Protein AF-A0A1D6I4D6-F1 (afdb_monomer_lite)

Structure (mmCIF, N/CA/C/O backbone):
data_AF-A0A1D6I4D6-F1
#
_entry.id   AF-A0A1D6I4D6-F1
#
loop_
_atom_site.group_PDB
_atom_site.id
_atom_site.type_symbol
_atom_site.label_atom_id
_atom_site.label_alt_id
_atom_site.label_comp_id
_atom_site.label_asym_id
_atom_site.label_entity_id
_atom_site.label_seq_id
_atom_site.pdbx_PDB_ins_code
_atom_site.Cartn_x
_atom_site.Cartn_y
_atom_site.Cartn_z
_atom_site.occupancy
_atom_site.B_iso_or_equiv
_atom_site.auth_seq_id
_atom_site.auth_comp_id
_atom_site.auth_asym_id
_atom_site.auth_atom_id
_atom_site.pdbx_PDB_model_num
ATOM 1 N N . MET A 1 1 ? -5.900 13.417 -12.744 1.00 42.31 1 MET A N 1
ATOM 2 C CA . MET A 1 1 ? -4.977 12.468 -13.384 1.00 42.31 1 MET A CA 1
ATOM 3 C C . MET A 1 1 ? -5.720 11.162 -13.420 1.00 42.31 1 MET A C 1
ATOM 5 O O . MET A 1 1 ? -5.899 10.532 -12.378 1.00 42.31 1 MET A O 1
ATOM 9 N N . GLU A 1 2 ? -6.314 10.894 -14.571 1.00 48.03 2 GLU A N 1
ATOM 10 C CA . GLU A 1 2 ? -7.105 9.692 -14.796 1.00 48.03 2 GLU A CA 1
ATOM 11 C C . GLU A 1 2 ? -6.169 8.482 -14.755 1.00 48.03 2 GLU A C 1
ATOM 13 O O . GLU A 1 2 ? -4.995 8.570 -15.117 1.00 48.03 2 GLU A O 1
ATOM 18 N N . PHE A 1 3 ? -6.659 7.343 -14.266 1.00 54.75 3 PHE A N 1
ATOM 19 C CA . PHE A 1 3 ? -5.852 6.125 -14.131 1.00 54.75 3 PHE A CA 1
ATOM 20 C C . PHE A 1 3 ? -5.241 5.676 -15.476 1.00 54.75 3 PHE A C 1
ATOM 22 O O . PHE A 1 3 ? -4.193 5.033 -15.494 1.00 54.75 3 PHE A O 1
ATOM 29 N N . HIS A 1 4 ? -5.864 6.069 -16.591 1.00 51.66 4 HIS A N 1
ATOM 30 C CA . HIS A 1 4 ? -5.410 5.785 -17.948 1.00 51.66 4 HIS A CA 1
ATOM 31 C C . HIS A 1 4 ? -4.079 6.470 -18.305 1.00 51.66 4 HIS A C 1
ATOM 33 O O . HIS A 1 4 ? -3.179 5.803 -18.805 1.00 51.66 4 HIS A O 1
ATOM 39 N N . GLU A 1 5 ? -3.887 7.747 -17.960 1.00 53.75 5 GLU A N 1
ATOM 40 C CA . GLU A 1 5 ? -2.630 8.468 -18.249 1.00 53.75 5 GLU A CA 1
ATOM 41 C C . GLU A 1 5 ? -1.432 7.849 -17.500 1.00 53.75 5 GLU A C 1
ATOM 43 O O . GLU A 1 5 ? -0.288 7.848 -17.964 1.00 53.75 5 GLU A O 1
ATOM 48 N N . VAL A 1 6 ? -1.699 7.282 -16.319 1.00 59.75 6 VAL A N 1
ATOM 49 C CA . VAL A 1 6 ? -0.699 6.595 -15.491 1.00 59.75 6 VAL A CA 1
ATOM 50 C C . VAL A 1 6 ? -0.335 5.221 -16.064 1.00 59.75 6 VAL A C 1
ATOM 52 O O . VAL A 1 6 ? 0.815 4.796 -15.937 1.00 59.75 6 VAL A O 1
ATOM 55 N N . LEU A 1 7 ? -1.298 4.529 -16.680 1.00 59.19 7 LEU A N 1
ATOM 56 C CA . LEU A 1 7 ? -1.090 3.248 -17.357 1.00 59.19 7 LEU A CA 1
ATOM 57 C C . LEU A 1 7 ? -0.143 3.406 -18.546 1.00 59.19 7 LEU A C 1
ATOM 59 O O . LEU A 1 7 ? 0.848 2.682 -18.617 1.00 59.19 7 LEU A O 1
ATOM 63 N N . ASP A 1 8 ? -0.390 4.387 -19.410 1.00 60.59 8 ASP A N 1
ATOM 64 C CA . ASP A 1 8 ? 0.399 4.579 -20.634 1.00 60.59 8 ASP A CA 1
ATOM 65 C C . ASP A 1 8 ? 1.852 4.961 -20.311 1.00 60.59 8 ASP A C 1
ATOM 67 O O . ASP A 1 8 ? 2.798 4.438 -20.899 1.00 60.59 8 ASP A O 1
ATOM 71 N N . THR A 1 9 ? 2.045 5.778 -19.270 1.00 65.56 9 THR A N 1
ATOM 72 C CA . THR A 1 9 ? 3.376 6.165 -18.770 1.00 65.56 9 THR A CA 1
ATOM 73 C C . THR A 1 9 ? 4.175 4.975 -18.203 1.00 65.56 9 THR A C 1
ATOM 75 O O . THR A 1 9 ? 5.404 5.031 -18.139 1.00 65.56 9 THR A O 1
ATOM 78 N N . PHE A 1 10 ? 3.510 3.895 -17.774 1.00 70.75 10 PHE A N 1
ATOM 79 C CA . PHE A 1 10 ? 4.151 2.709 -17.191 1.00 70.75 10 PHE A CA 1
ATOM 80 C C . PHE A 1 10 ? 4.348 1.558 -18.190 1.00 70.75 10 PHE A C 1
ATOM 82 O O . PHE A 1 10 ? 5.384 0.885 -18.162 1.00 70.75 10 PHE A O 1
ATOM 89 N N . LEU A 1 11 ? 3.362 1.318 -19.057 1.00 72.94 11 LEU A N 1
ATOM 90 C CA . LEU A 1 11 ? 3.374 0.191 -19.990 1.00 72.94 11 LEU A CA 1
ATOM 91 C C . LEU A 1 11 ? 4.461 0.358 -21.054 1.00 72.94 11 LEU A C 1
ATOM 93 O O . LEU A 1 11 ? 5.216 -0.581 -21.292 1.00 72.94 11 LEU A O 1
ATOM 97 N N . VAL A 1 12 ? 4.632 1.573 -21.584 1.00 77.38 12 VAL A N 1
ATOM 98 C CA . VAL A 1 12 ? 5.606 1.848 -22.652 1.00 77.38 12 VAL A CA 1
ATOM 99 C C . VAL A 1 12 ? 7.052 1.522 -22.233 1.00 77.38 12 VAL A C 1
ATOM 101 O O . VAL A 1 12 ? 7.702 0.749 -22.936 1.00 77.38 12 VAL A O 1
ATOM 104 N N . PRO A 1 13 ? 7.582 1.996 -21.083 1.00 79.19 13 PRO A N 1
ATOM 105 C CA . PRO A 1 13 ? 8.923 1.604 -20.637 1.00 79.19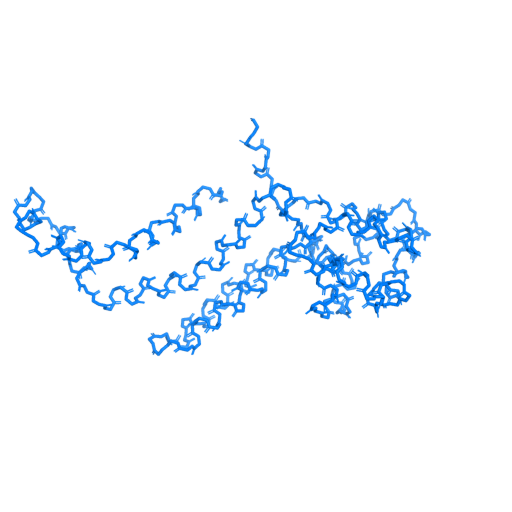 13 PRO A CA 1
ATOM 106 C C . PRO A 1 13 ? 9.085 0.103 -20.370 1.00 79.19 13 PRO A C 1
ATOM 108 O O . PRO A 1 13 ? 10.172 -0.432 -20.574 1.00 79.19 13 PRO A O 1
ATOM 111 N N . THR A 1 14 ? 8.031 -0.572 -19.895 1.00 80.19 14 THR A N 1
ATOM 112 C CA . THR A 1 14 ? 8.084 -2.013 -19.593 1.00 80.19 14 THR A CA 1
ATOM 113 C C . THR A 1 14 ? 8.192 -2.827 -20.878 1.00 80.19 14 THR A C 1
ATOM 115 O O . THR A 1 14 ? 9.086 -3.658 -21.004 1.00 80.19 14 THR A O 1
ATOM 118 N N . GLU A 1 15 ? 7.348 -2.529 -21.865 1.00 83.19 15 GLU A N 1
ATOM 119 C CA . GLU A 1 15 ? 7.387 -3.178 -23.178 1.00 83.19 15 GLU A CA 1
ATOM 120 C C . GLU A 1 15 ? 8.717 -2.930 -23.899 1.00 83.19 15 GLU A C 1
ATOM 122 O O . GLU A 1 15 ? 9.288 -3.857 -24.477 1.00 83.19 15 GLU A O 1
ATOM 127 N N . PHE A 1 16 ? 9.249 -1.704 -23.815 1.00 83.69 16 PHE A N 1
ATOM 128 C CA . PHE A 1 16 ? 10.574 -1.369 -24.348 1.00 83.69 16 PHE A CA 1
ATOM 129 C C . PHE A 1 16 ? 11.677 -2.220 -23.724 1.00 83.69 16 PHE A C 1
ATOM 131 O O . PHE A 1 16 ? 12.533 -2.738 -24.438 1.00 83.69 16 PHE A O 1
ATOM 138 N N . TRP A 1 17 ? 11.656 -2.377 -22.401 1.00 87.00 17 TRP A N 1
ATOM 139 C CA . TRP A 1 17 ? 12.640 -3.180 -21.683 1.00 87.00 17 TRP A CA 1
ATOM 140 C C . TRP A 1 17 ? 12.564 -4.662 -22.057 1.00 87.00 17 TRP A C 1
ATOM 142 O O . TRP A 1 17 ? 13.579 -5.263 -22.405 1.00 87.00 17 TRP A O 1
ATOM 152 N N . ASP A 1 18 ? 11.361 -5.237 -22.079 1.00 88.75 18 ASP A N 1
ATOM 153 C CA . ASP A 1 18 ? 11.153 -6.658 -22.391 1.00 88.75 18 ASP A CA 1
ATOM 154 C C . ASP A 1 18 ? 11.515 -7.015 -23.846 1.00 88.75 18 ASP A C 1
ATOM 156 O O . ASP A 1 18 ? 11.733 -8.182 -24.182 1.00 88.75 18 ASP A O 1
ATOM 160 N N . THR A 1 19 ? 11.591 -6.015 -24.727 1.00 88.75 19 THR A N 1
ATOM 161 C CA . THR A 1 19 ? 11.939 -6.177 -26.145 1.00 88.75 19 THR A CA 1
ATOM 162 C C . THR A 1 19 ? 13.290 -5.566 -26.523 1.00 88.75 19 THR A C 1
ATOM 164 O O . THR A 1 19 ? 13.602 -5.482 -27.714 1.00 88.75 19 THR A O 1
ATOM 167 N N . GLN A 1 20 ? 14.132 -5.223 -25.539 1.00 90.06 20 GLN A N 1
ATOM 168 C CA . GLN A 1 20 ? 15.442 -4.591 -25.734 1.00 90.06 20 GLN A CA 1
ATOM 169 C C . GLN A 1 20 ? 16.297 -5.290 -26.801 1.00 90.06 20 GLN A C 1
ATOM 171 O O . GLN A 1 20 ? 16.748 -4.641 -27.745 1.00 90.06 20 GLN A O 1
ATOM 176 N N . ASP A 1 21 ? 16.489 -6.609 -26.694 1.00 90.62 21 ASP A N 1
ATOM 177 C CA . ASP A 1 21 ? 17.337 -7.368 -27.627 1.00 90.62 21 ASP A CA 1
ATOM 178 C C . ASP A 1 21 ? 16.822 -7.280 -29.071 1.00 90.62 21 ASP A C 1
ATOM 180 O O . ASP A 1 21 ? 17.597 -7.188 -30.024 1.00 90.62 21 ASP A O 1
ATOM 184 N N . LYS A 1 22 ? 15.494 -7.267 -29.242 1.00 92.00 22 LYS A N 1
ATOM 185 C CA . LYS A 1 22 ? 14.853 -7.149 -30.557 1.00 92.00 22 LYS A CA 1
ATOM 186 C C . LYS A 1 22 ? 15.030 -5.747 -31.125 1.00 92.00 22 LYS A C 1
ATOM 188 O O . LYS A 1 22 ? 15.338 -5.621 -32.307 1.00 92.00 22 LYS A O 1
ATOM 193 N N . PHE A 1 23 ? 14.880 -4.713 -30.297 1.00 89.50 23 PHE A N 1
ATOM 194 C CA . PHE A 1 23 ? 15.144 -3.336 -30.708 1.00 89.50 23 PHE A CA 1
ATOM 195 C C . PHE A 1 23 ? 16.604 -3.149 -31.113 1.00 89.50 23 PHE A C 1
ATOM 197 O O . PHE A 1 23 ? 16.864 -2.640 -32.197 1.00 89.50 23 PHE A O 1
ATOM 204 N N . GLN A 1 24 ? 17.556 -3.629 -30.311 1.00 91.19 24 GLN A N 1
ATOM 205 C CA . GLN A 1 24 ? 18.982 -3.553 -30.636 1.00 91.19 24 GLN A CA 1
ATOM 206 C C . GLN A 1 24 ? 19.311 -4.281 -31.944 1.00 91.19 24 GLN A C 1
ATOM 208 O O . GLN A 1 24 ? 20.012 -3.735 -32.796 1.00 91.19 24 GLN A O 1
ATOM 213 N N . ALA A 1 25 ? 18.763 -5.483 -32.148 1.00 93.00 25 ALA A N 1
ATOM 214 C CA . ALA A 1 25 ? 18.927 -6.214 -33.401 1.00 93.00 25 ALA A CA 1
ATOM 215 C C . ALA A 1 25 ? 18.339 -5.447 -34.598 1.00 93.00 25 ALA A C 1
ATOM 217 O O . ALA A 1 25 ? 18.969 -5.371 -35.656 1.00 93.00 25 ALA A O 1
ATOM 218 N N . TRP A 1 26 ? 17.161 -4.842 -34.430 1.00 92.88 26 TRP A N 1
ATOM 219 C CA . TRP A 1 26 ? 16.507 -4.067 -35.481 1.00 92.88 26 TRP A CA 1
ATOM 220 C C . TRP A 1 26 ? 17.274 -2.787 -35.833 1.00 92.88 26 TRP A C 1
ATOM 222 O O . TRP A 1 26 ? 17.483 -2.529 -37.017 1.00 92.88 26 TRP A O 1
ATOM 232 N N . MET A 1 27 ? 17.790 -2.049 -34.845 1.00 93.12 27 MET A N 1
ATOM 233 C CA . MET A 1 27 ? 18.614 -0.849 -35.064 1.00 93.12 27 MET A CA 1
ATOM 234 C C . MET A 1 27 ? 19.851 -1.137 -35.931 1.00 93.12 27 MET A C 1
ATOM 236 O O . MET A 1 27 ? 20.293 -0.291 -36.706 1.00 93.12 27 MET A O 1
ATOM 240 N N . MET A 1 28 ? 20.401 -2.352 -35.849 1.00 91.00 28 MET A N 1
ATOM 241 C CA . MET A 1 28 ? 21.582 -2.764 -36.619 1.00 91.00 28 MET A CA 1
ATOM 242 C C . MET A 1 28 ? 21.260 -3.277 -38.034 1.00 91.00 28 MET A C 1
ATOM 244 O O . MET A 1 28 ? 22.183 -3.462 -38.842 1.00 91.00 28 MET A O 1
ATOM 248 N N . SER A 1 29 ? 19.979 -3.501 -38.341 1.00 94.25 29 SER A N 1
ATOM 249 C CA . SER A 1 29 ? 19.507 -4.081 -39.603 1.00 94.25 29 SER A CA 1
ATOM 250 C C . SER A 1 29 ? 19.675 -3.145 -40.807 1.00 94.25 29 SER A C 1
ATOM 252 O O . SER A 1 29 ? 19.806 -1.926 -40.676 1.00 94.25 29 SER A O 1
ATOM 254 N N . SER A 1 30 ? 19.655 -3.723 -42.011 1.00 93.81 30 SER A N 1
ATOM 255 C CA . SER A 1 30 ? 19.571 -2.959 -43.263 1.00 93.81 30 SER A CA 1
ATOM 256 C C . SER A 1 30 ? 18.278 -2.158 -43.361 1.00 93.81 30 SER A C 1
ATOM 258 O O . SER A 1 30 ? 18.289 -1.061 -43.910 1.00 93.81 30 SER A O 1
ATOM 260 N N . ASP A 1 31 ? 17.190 -2.698 -42.815 1.00 93.12 31 ASP A N 1
ATOM 261 C CA . ASP A 1 31 ? 15.855 -2.115 -42.919 1.00 93.12 31 ASP A CA 1
ATOM 262 C C . ASP A 1 31 ? 15.786 -0.794 -42.154 1.00 93.12 31 ASP A C 1
ATOM 264 O O . ASP A 1 31 ? 15.280 0.194 -42.673 1.00 93.12 31 ASP A O 1
ATOM 268 N N . TRP A 1 32 ? 16.375 -0.739 -40.954 1.00 92.94 32 TRP A N 1
ATOM 269 C CA . TRP A 1 32 ? 16.501 0.511 -40.204 1.00 92.94 32 TRP A CA 1
ATOM 270 C C . TRP A 1 32 ? 17.414 1.523 -40.910 1.00 92.94 32 TRP A C 1
ATOM 272 O O . TRP A 1 32 ? 17.082 2.703 -41.002 1.00 92.94 32 TRP A O 1
ATOM 282 N N . LYS A 1 33 ? 18.556 1.070 -41.444 1.00 92.38 33 LYS A N 1
ATOM 283 C CA . LYS A 1 33 ? 19.536 1.945 -42.116 1.00 92.38 33 LYS A CA 1
ATOM 284 C C . LYS A 1 33 ? 19.005 2.587 -43.398 1.00 92.38 33 LYS A C 1
ATOM 286 O O . LYS A 1 33 ? 19.412 3.696 -43.724 1.00 92.38 33 LYS A O 1
ATOM 291 N N . ASN A 1 34 ? 18.135 1.889 -44.123 1.00 92.75 34 ASN A N 1
ATOM 292 C CA . ASN A 1 34 ? 17.692 2.280 -45.462 1.00 92.75 34 ASN A CA 1
ATOM 293 C C . ASN A 1 34 ? 16.212 2.687 -45.522 1.00 92.75 34 ASN A C 1
ATOM 295 O O . ASN A 1 34 ? 15.632 2.681 -46.606 1.00 92.75 34 ASN A O 1
ATOM 299 N N . ASN A 1 35 ? 15.592 3.024 -44.389 1.00 92.31 35 ASN A N 1
ATOM 300 C CA . ASN A 1 35 ? 14.200 3.471 -44.370 1.00 92.31 35 ASN A CA 1
ATOM 301 C C . ASN A 1 35 ? 14.033 4.913 -44.897 1.00 92.31 35 ASN A C 1
ATOM 303 O O . ASN A 1 35 ? 15.005 5.614 -45.210 1.00 92.31 35 ASN A O 1
ATOM 307 N N . ASP A 1 36 ? 12.775 5.343 -45.004 1.00 95.44 36 ASP A N 1
ATOM 308 C CA . ASP A 1 36 ? 12.396 6.664 -45.518 1.00 95.44 36 ASP A CA 1
ATOM 309 C C . ASP A 1 36 ? 12.843 7.816 -44.604 1.00 95.44 36 ASP A C 1
ATOM 311 O O . ASP A 1 36 ? 13.058 8.927 -45.081 1.00 95.44 36 ASP A O 1
ATOM 315 N N . TRP A 1 37 ? 13.052 7.538 -43.313 1.00 92.38 37 TRP A N 1
ATOM 316 C CA . TRP A 1 37 ? 13.400 8.520 -42.279 1.00 92.38 37 TRP A CA 1
ATOM 317 C C . TRP A 1 37 ? 14.902 8.603 -41.989 1.00 92.38 37 TRP A C 1
ATOM 319 O O . TRP A 1 37 ? 15.311 9.307 -41.074 1.00 92.38 37 TRP A O 1
ATOM 329 N N . ARG A 1 38 ? 15.750 7.887 -42.738 1.00 90.81 38 ARG A N 1
ATOM 330 C CA . ARG A 1 38 ? 17.195 7.740 -42.458 1.00 90.81 38 ARG A CA 1
ATOM 331 C C . ARG A 1 38 ? 17.980 9.055 -42.348 1.00 90.81 38 ARG A C 1
ATOM 333 O O . ARG A 1 38 ? 19.055 9.072 -41.758 1.00 90.81 38 ARG A O 1
ATOM 340 N N . ASP A 1 39 ? 17.463 10.121 -42.954 1.00 94.00 39 ASP A N 1
ATOM 341 C CA . ASP A 1 39 ? 18.087 11.446 -42.992 1.00 94.00 39 ASP A CA 1
ATOM 342 C C . ASP A 1 39 ? 17.478 12.405 -41.938 1.00 94.00 39 ASP A C 1
ATOM 344 O O . ASP A 1 39 ? 17.881 13.565 -41.848 1.00 94.00 39 ASP A O 1
ATOM 348 N N . GLU A 1 40 ? 16.519 11.939 -41.129 1.00 96.06 40 GLU A N 1
ATOM 349 C CA . GLU A 1 40 ? 15.859 12.723 -40.079 1.00 96.06 40 GLU A CA 1
ATOM 350 C C . GLU A 1 40 ? 16.631 12.698 -38.750 1.00 96.06 40 GLU A C 1
ATOM 352 O O . GLU A 1 40 ? 17.270 11.711 -38.375 1.00 96.06 40 GLU A O 1
ATOM 357 N N . GLU A 1 41 ? 16.535 13.786 -37.980 1.00 94.19 41 GLU A N 1
ATOM 358 C CA . GLU A 1 41 ? 17.181 13.879 -36.664 1.00 94.19 41 GLU A CA 1
ATOM 359 C C . GLU A 1 41 ? 16.621 12.849 -35.670 1.00 94.19 41 GLU A C 1
ATOM 361 O O . GLU A 1 41 ? 17.390 12.233 -34.927 1.00 94.19 41 GLU A O 1
ATOM 366 N N . ASP A 1 42 ? 15.307 12.606 -35.700 1.00 92.75 42 ASP A N 1
ATOM 367 C CA . ASP A 1 42 ? 14.630 11.652 -34.814 1.00 92.75 42 ASP A CA 1
ATOM 368 C C . ASP A 1 42 ? 15.048 10.200 -35.087 1.00 92.75 42 ASP A C 1
ATOM 370 O O . ASP A 1 42 ? 15.136 9.392 -34.155 1.00 92.75 42 ASP A O 1
ATOM 374 N N . HIS A 1 43 ? 15.375 9.864 -36.341 1.00 93.12 43 HIS A N 1
ATOM 375 C CA . HIS A 1 43 ? 15.934 8.558 -36.703 1.00 93.12 43 HIS A CA 1
ATOM 376 C C . HIS A 1 43 ? 17.282 8.345 -36.020 1.00 93.12 43 HIS A C 1
ATOM 378 O O . HIS A 1 43 ? 17.471 7.367 -35.287 1.00 93.12 43 HIS A O 1
ATOM 384 N N . LYS A 1 44 ? 18.194 9.310 -36.171 1.00 92.88 44 LYS A N 1
ATOM 385 C CA . LYS A 1 44 ? 19.509 9.255 -35.529 1.00 92.88 44 LYS A CA 1
ATOM 386 C C . LYS A 1 44 ? 19.390 9.211 -34.007 1.00 92.88 44 LYS A C 1
ATOM 388 O O . LYS A 1 44 ? 20.029 8.378 -33.369 1.00 92.88 44 LYS A O 1
ATOM 393 N N . PHE A 1 45 ? 18.548 10.066 -33.429 1.00 93.75 45 PHE A N 1
ATOM 394 C CA . PHE A 1 45 ? 18.308 10.101 -31.989 1.00 93.75 45 PHE A CA 1
ATOM 395 C C . PHE A 1 45 ? 17.795 8.754 -31.456 1.00 93.75 45 PHE A C 1
ATOM 397 O O . PHE A 1 45 ? 18.275 8.271 -30.427 1.00 93.75 45 PHE A O 1
ATOM 404 N N . THR A 1 46 ? 16.851 8.128 -32.166 1.00 91.81 46 THR A N 1
ATOM 405 C CA . THR A 1 46 ? 16.292 6.818 -31.804 1.00 91.81 46 THR A CA 1
ATOM 406 C C . THR A 1 46 ? 17.366 5.734 -31.834 1.00 91.81 46 THR A C 1
ATOM 408 O O . THR A 1 46 ? 17.486 4.968 -30.876 1.00 91.81 46 THR A O 1
ATOM 411 N N . TYR A 1 47 ? 18.188 5.702 -32.887 1.00 93.00 47 TYR A N 1
ATOM 412 C CA . TYR A 1 47 ? 19.311 4.769 -32.991 1.00 93.00 47 TYR A CA 1
ATOM 413 C C . TYR A 1 47 ? 20.303 4.937 -31.836 1.00 93.00 47 TYR A C 1
ATOM 415 O O . TYR A 1 47 ? 20.625 3.961 -31.151 1.00 93.00 47 TYR A O 1
ATOM 423 N N . ASP A 1 48 ? 20.736 6.176 -31.589 1.00 93.75 48 ASP A N 1
ATOM 424 C CA . ASP A 1 48 ? 21.696 6.503 -30.535 1.00 93.75 48 ASP A CA 1
ATOM 425 C C . ASP A 1 48 ? 21.162 6.082 -29.156 1.00 93.75 48 ASP A C 1
ATOM 427 O O . ASP A 1 48 ? 21.905 5.521 -28.358 1.00 93.75 48 ASP A O 1
ATOM 431 N N . CYS A 1 49 ? 19.866 6.265 -28.882 1.00 92.06 49 CYS A N 1
ATOM 432 C CA . CYS A 1 49 ? 19.253 5.818 -27.629 1.00 92.06 49 CYS A CA 1
ATOM 433 C C . CYS A 1 49 ? 19.192 4.290 -27.507 1.00 92.06 49 CYS A C 1
ATOM 435 O O . CYS A 1 49 ? 19.576 3.732 -26.479 1.00 92.06 49 CYS A O 1
ATOM 437 N N . LEU A 1 50 ? 18.694 3.597 -28.534 1.00 91.50 50 LEU A N 1
ATOM 438 C CA . LEU A 1 50 ? 18.353 2.176 -28.432 1.00 91.50 50 LEU A CA 1
ATOM 439 C C . LEU A 1 50 ? 19.561 1.241 -28.511 1.00 91.50 50 LEU A C 1
ATOM 441 O O . LEU A 1 50 ? 19.461 0.096 -28.066 1.00 91.50 50 LEU A O 1
ATOM 445 N N . ILE A 1 51 ? 20.711 1.707 -28.998 1.00 91.31 51 ILE A N 1
ATOM 446 C CA . ILE A 1 51 ? 21.969 0.949 -28.933 1.00 91.31 51 ILE A CA 1
ATOM 447 C C . ILE A 1 51 ? 22.808 1.285 -27.685 1.00 91.31 51 ILE A C 1
ATOM 449 O O . ILE A 1 51 ? 23.692 0.514 -27.304 1.00 91.31 51 ILE A O 1
ATOM 453 N N . ASP A 1 52 ? 22.536 2.413 -27.019 1.00 92.62 52 ASP A N 1
ATOM 454 C CA . ASP A 1 52 ? 23.311 2.897 -25.876 1.00 92.62 52 ASP A CA 1
ATOM 455 C C . ASP A 1 52 ? 22.973 2.126 -24.587 1.00 92.62 52 ASP A C 1
ATOM 457 O O . ASP A 1 52 ? 21.864 2.153 -24.050 1.00 92.62 52 ASP A O 1
ATOM 461 N N . ARG A 1 53 ? 23.987 1.462 -24.027 1.00 90.75 53 ARG A N 1
ATOM 462 C CA . ARG A 1 53 ? 23.879 0.726 -22.762 1.00 90.75 53 ARG A CA 1
ATOM 463 C C . ARG A 1 53 ? 23.505 1.614 -21.569 1.00 90.75 53 ARG A C 1
ATOM 465 O O . ARG A 1 53 ? 22.709 1.201 -20.733 1.00 90.75 53 ARG A O 1
ATOM 472 N N . ILE A 1 54 ? 24.090 2.802 -21.456 1.00 90.81 54 ILE A N 1
ATOM 473 C CA . ILE A 1 54 ? 23.805 3.772 -20.390 1.00 90.81 54 ILE A CA 1
ATOM 474 C C . ILE A 1 54 ? 22.353 4.250 -20.492 1.00 90.81 54 ILE A C 1
ATOM 476 O O . ILE A 1 54 ? 21.715 4.495 -19.465 1.00 90.81 54 ILE A O 1
ATOM 480 N N . TRP A 1 55 ? 21.813 4.390 -21.706 1.00 90.81 55 TRP A N 1
ATOM 481 C CA . TRP A 1 55 ? 20.396 4.702 -21.899 1.00 90.81 55 TRP A CA 1
ATOM 482 C C . TRP A 1 55 ? 19.502 3.601 -21.315 1.00 90.81 55 TRP A C 1
ATOM 484 O O . TRP A 1 55 ? 18.650 3.897 -20.474 1.00 90.81 55 TRP A O 1
ATOM 494 N N . TRP A 1 56 ? 19.770 2.333 -21.634 1.00 91.06 56 TRP A N 1
ATOM 495 C CA . TRP A 1 56 ? 19.037 1.197 -21.060 1.00 91.06 56 TRP A CA 1
ATOM 496 C C . TRP A 1 56 ? 19.190 1.091 -19.537 1.00 91.06 56 TRP A C 1
ATOM 498 O O . TRP A 1 56 ? 18.201 0.887 -18.837 1.00 91.06 56 TRP A O 1
ATOM 508 N N . GLU A 1 57 ? 20.383 1.334 -18.986 1.00 89.81 57 GLU A N 1
ATOM 509 C CA . GLU A 1 57 ? 20.591 1.388 -17.528 1.00 89.81 57 GLU A CA 1
ATOM 510 C C . GLU A 1 57 ? 19.713 2.470 -16.858 1.00 89.81 57 GLU A C 1
ATOM 512 O O . GLU A 1 57 ? 19.214 2.282 -15.744 1.00 89.81 57 GLU A O 1
ATOM 517 N N . LYS A 1 58 ? 19.455 3.599 -17.538 1.00 88.75 58 LYS A N 1
ATOM 518 C CA . LYS A 1 58 ? 18.508 4.620 -17.054 1.00 88.75 58 LYS A CA 1
ATOM 519 C C . LYS A 1 58 ? 17.053 4.152 -17.149 1.00 88.75 58 LYS A C 1
ATOM 521 O O . LYS A 1 58 ? 16.295 4.435 -16.221 1.00 88.75 58 LYS A O 1
ATOM 526 N N . VAL A 1 59 ? 16.659 3.450 -18.214 1.00 89.69 59 VAL A N 1
ATOM 527 C CA . VAL A 1 59 ? 15.309 2.861 -18.345 1.00 89.69 59 VAL A CA 1
ATOM 528 C C . VAL A 1 59 ? 15.051 1.857 -17.222 1.00 89.69 59 VAL A C 1
ATOM 530 O O . VAL A 1 59 ? 14.029 1.944 -16.539 1.00 89.69 59 VAL A O 1
ATOM 533 N N . GLU A 1 60 ? 16.014 0.980 -16.939 1.00 89.69 60 GLU A N 1
ATOM 534 C CA . GLU A 1 60 ? 15.934 0.030 -15.826 1.00 89.69 60 GLU A CA 1
ATOM 535 C C . GLU A 1 60 ? 15.743 0.749 -14.481 1.00 89.69 60 GLU A C 1
ATOM 537 O O . GLU A 1 60 ? 14.908 0.363 -13.659 1.00 89.69 60 GLU A O 1
ATOM 542 N N . MET A 1 61 ? 16.489 1.835 -14.251 1.00 89.06 61 MET A N 1
ATOM 543 C CA . MET A 1 61 ? 16.368 2.651 -13.040 1.00 89.06 61 MET A CA 1
ATOM 544 C C . MET A 1 61 ? 14.971 3.281 -12.905 1.00 89.06 61 MET A C 1
ATOM 546 O O . MET A 1 61 ? 14.420 3.331 -11.795 1.00 89.06 61 MET A O 1
ATOM 550 N N . VAL A 1 62 ? 14.380 3.743 -14.013 1.00 89.25 62 VAL A N 1
ATOM 551 C CA . VAL A 1 62 ? 12.995 4.233 -14.036 1.00 89.25 62 VAL A CA 1
ATOM 552 C C . VAL A 1 62 ? 12.051 3.105 -13.633 1.00 89.25 62 VAL A C 1
ATOM 554 O O . VAL A 1 62 ? 11.312 3.277 -12.664 1.00 89.25 62 VAL A O 1
ATOM 557 N N . LEU A 1 63 ? 12.135 1.935 -14.273 1.00 90.69 63 LEU A N 1
ATOM 558 C CA . LEU A 1 63 ? 11.287 0.772 -13.979 1.00 90.69 63 LEU A CA 1
ATOM 559 C C . LEU A 1 63 ? 11.389 0.321 -12.517 1.00 90.69 63 LEU A C 1
ATOM 561 O O . LEU A 1 63 ? 10.372 0.176 -11.836 1.00 90.69 63 LEU A O 1
ATOM 565 N N . LYS A 1 64 ? 12.608 0.207 -11.973 1.00 90.69 64 LYS A N 1
ATOM 566 C CA . LYS A 1 64 ? 12.840 -0.099 -10.546 1.00 90.69 64 LYS A CA 1
ATOM 567 C C . LYS A 1 64 ? 12.099 0.861 -9.611 1.00 90.69 64 LYS A C 1
ATOM 569 O O . LYS A 1 64 ? 11.682 0.449 -8.527 1.00 90.69 64 LYS A O 1
ATOM 574 N N . THR A 1 65 ? 11.925 2.115 -10.029 1.00 90.25 65 THR A N 1
ATOM 575 C CA . THR A 1 65 ? 11.229 3.157 -9.267 1.00 90.25 65 THR A CA 1
ATOM 576 C C . THR A 1 65 ? 9.713 3.123 -9.476 1.00 90.25 65 THR A C 1
ATOM 578 O O . THR A 1 65 ? 8.962 3.236 -8.507 1.00 90.25 65 THR A O 1
ATOM 581 N N . VAL A 1 66 ? 9.240 2.976 -10.717 1.00 90.19 66 VAL A N 1
ATOM 582 C CA . VAL A 1 66 ? 7.813 3.124 -11.045 1.00 90.19 66 VAL A CA 1
ATOM 583 C C . VAL A 1 66 ? 7.004 1.840 -10.857 1.00 90.19 66 VAL A C 1
ATOM 585 O O . VAL A 1 66 ? 5.846 1.931 -10.459 1.00 90.19 66 VAL A O 1
ATOM 588 N N . THR A 1 67 ? 7.588 0.649 -11.035 1.00 91.06 67 THR A N 1
ATOM 589 C CA . THR A 1 67 ? 6.865 -0.636 -10.919 1.00 91.06 67 THR A CA 1
ATOM 590 C C . THR A 1 67 ? 6.201 -0.854 -9.554 1.00 91.06 67 THR A C 1
ATOM 592 O O . THR A 1 67 ? 5.025 -1.241 -9.516 1.00 91.06 67 THR A O 1
ATOM 595 N N . PRO A 1 68 ? 6.865 -0.574 -8.413 1.00 92.81 68 PRO A N 1
ATOM 596 C CA . PRO A 1 68 ? 6.214 -0.714 -7.110 1.00 92.81 68 PRO A CA 1
ATOM 597 C C . PRO A 1 68 ? 5.069 0.294 -6.914 1.00 92.81 68 PRO A C 1
ATOM 599 O O . PRO A 1 68 ? 4.036 -0.045 -6.333 1.00 92.81 68 PRO A O 1
ATOM 602 N N . LEU A 1 69 ? 5.211 1.521 -7.438 1.00 90.25 69 LEU A N 1
ATOM 603 C CA . LEU A 1 69 ? 4.156 2.540 -7.388 1.00 90.25 69 LEU A CA 1
ATOM 604 C C . LEU A 1 69 ? 2.961 2.142 -8.253 1.00 90.25 69 LEU A C 1
ATOM 606 O O . LEU A 1 69 ? 1.828 2.221 -7.786 1.00 90.25 69 LEU A O 1
ATOM 610 N N . TYR A 1 70 ? 3.208 1.663 -9.471 1.00 89.06 70 TYR A N 1
ATOM 611 C CA . TYR A 1 70 ? 2.171 1.167 -10.369 1.00 89.06 70 TYR A CA 1
ATOM 612 C C . TYR A 1 70 ? 1.373 0.030 -9.723 1.00 89.06 70 TYR A C 1
ATOM 614 O O . TYR A 1 70 ? 0.145 0.071 -9.697 1.00 89.06 70 TYR A O 1
ATOM 622 N N . SER A 1 71 ? 2.054 -0.934 -9.100 1.00 88.75 71 SER A N 1
ATOM 623 C CA . SER A 1 71 ? 1.404 -2.043 -8.388 1.00 88.75 71 SER A CA 1
ATOM 624 C C . SER A 1 71 ? 0.490 -1.559 -7.253 1.00 88.75 71 SER A C 1
ATOM 626 O O . SER A 1 71 ? -0.606 -2.087 -7.051 1.00 88.75 71 SER A O 1
ATOM 628 N N . MET A 1 72 ? 0.914 -0.528 -6.516 1.00 88.25 72 MET A N 1
ATOM 629 C CA . MET A 1 72 ? 0.107 0.106 -5.470 1.00 88.25 72 MET A CA 1
ATOM 630 C C . MET A 1 72 ? -1.090 0.877 -6.047 1.00 88.25 72 MET A C 1
ATOM 632 O O . MET A 1 72 ? -2.199 0.757 -5.524 1.00 88.25 72 MET A O 1
ATOM 636 N N . LEU A 1 73 ? -0.909 1.613 -7.146 1.00 85.38 73 LEU A N 1
ATOM 637 C CA . LEU A 1 73 ? -2.006 2.315 -7.819 1.00 85.38 73 LEU A CA 1
ATOM 638 C C . LEU A 1 73 ? -3.023 1.329 -8.396 1.00 85.38 73 LEU A C 1
ATOM 640 O O . LEU A 1 73 ? -4.226 1.528 -8.242 1.00 85.38 73 LEU A O 1
ATOM 644 N N . ARG A 1 74 ? -2.558 0.217 -8.975 1.00 85.25 74 ARG A N 1
ATOM 645 C CA . ARG A 1 74 ? -3.429 -0.851 -9.466 1.00 85.25 74 ARG A CA 1
ATOM 646 C C . ARG A 1 74 ? -4.242 -1.482 -8.344 1.00 85.25 74 ARG A C 1
ATOM 648 O O . ARG A 1 74 ? -5.405 -1.793 -8.561 1.00 85.25 74 ARG A O 1
ATOM 655 N N . PHE A 1 75 ? -3.669 -1.630 -7.149 1.00 84.81 75 PHE A N 1
ATOM 656 C CA . PHE A 1 75 ? -4.424 -2.028 -5.961 1.00 84.81 75 PHE A CA 1
ATOM 657 C C . PHE A 1 75 ? -5.523 -1.009 -5.619 1.00 84.81 75 PHE A C 1
ATOM 659 O O . PHE A 1 75 ? -6.658 -1.409 -5.388 1.00 84.81 75 PHE A O 1
ATOM 666 N N . ALA A 1 76 ? -5.225 0.293 -5.624 1.00 83.12 76 ALA A N 1
ATOM 667 C CA . ALA A 1 76 ? -6.204 1.341 -5.307 1.00 83.12 76 ALA A CA 1
ATOM 668 C C . ALA A 1 76 ? -7.370 1.432 -6.317 1.00 83.12 76 ALA A C 1
ATOM 670 O O . ALA A 1 76 ? -8.469 1.868 -5.973 1.00 83.12 76 ALA A O 1
ATOM 671 N N . ASP A 1 77 ? -7.131 1.007 -7.555 1.00 81.31 77 ASP A N 1
ATOM 672 C CA . ASP A 1 77 ? -8.114 0.956 -8.640 1.00 81.31 77 ASP A CA 1
ATOM 673 C C . ASP A 1 77 ? -8.991 -0.320 -8.618 1.00 81.31 77 ASP A C 1
ATOM 675 O O . ASP A 1 77 ? -9.988 -0.423 -9.333 1.00 81.31 77 ASP A O 1
ATOM 679 N N . GLN A 1 78 ? -8.667 -1.313 -7.779 1.00 76.69 78 GLN A N 1
ATOM 680 C CA . GLN A 1 78 ? -9.501 -2.509 -7.617 1.00 76.69 78 GLN A CA 1
ATOM 681 C C . GLN A 1 78 ? -10.726 -2.205 -6.746 1.00 76.69 78 GLN A C 1
ATOM 683 O O . GLN A 1 78 ? -10.591 -1.961 -5.553 1.00 76.69 78 GLN A O 1
ATOM 688 N N . GLN A 1 79 ? -11.936 -2.332 -7.296 1.00 65.50 79 GLN A N 1
ATOM 689 C CA . GLN A 1 79 ? -13.176 -2.078 -6.545 1.00 65.50 79 GLN A CA 1
ATOM 690 C C . GLN A 1 79 ? -13.359 -2.995 -5.319 1.00 65.50 79 GLN A C 1
ATOM 692 O O . GLN A 1 79 ? -13.753 -2.534 -4.255 1.00 65.50 79 GLN A O 1
ATOM 697 N N . LYS A 1 80 ? -13.086 -4.303 -5.448 1.00 64.69 80 LYS A N 1
ATOM 698 C CA . LYS A 1 80 ? -13.354 -5.279 -4.370 1.00 64.69 80 LYS A CA 1
ATOM 699 C C . LYS A 1 80 ? -12.248 -5.361 -3.315 1.00 64.69 80 LYS A C 1
ATOM 701 O O . LYS A 1 80 ? -12.535 -5.626 -2.153 1.00 64.69 80 LYS A O 1
ATOM 706 N N . ASN A 1 81 ? -10.998 -5.143 -3.723 1.00 67.62 81 ASN A N 1
ATOM 707 C CA . ASN A 1 81 ? -9.821 -5.391 -2.883 1.00 67.62 81 ASN A CA 1
ATOM 708 C C . ASN A 1 81 ? -9.068 -4.104 -2.511 1.00 67.62 81 ASN A C 1
ATOM 710 O O . ASN A 1 81 ? -8.320 -4.103 -1.535 1.00 67.62 81 ASN A O 1
ATOM 714 N N . GLY A 1 82 ? -9.268 -3.013 -3.257 1.00 70.56 82 GLY A N 1
ATOM 715 C CA . GLY A 1 82 ? -8.639 -1.709 -3.060 1.00 70.56 82 GLY A CA 1
ATOM 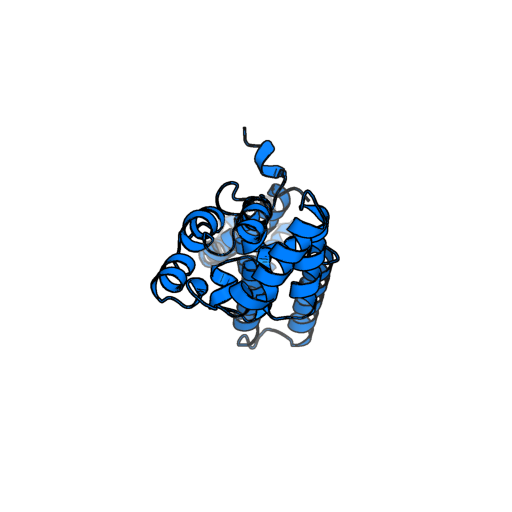716 C C . GLY A 1 82 ? -9.304 -0.903 -1.954 1.00 70.56 82 GLY A C 1
ATOM 717 O O . GLY A 1 82 ? -9.935 0.125 -2.209 1.00 70.56 82 GLY A O 1
ATOM 718 N N . THR A 1 83 ? -9.176 -1.372 -0.716 1.00 80.31 83 THR A N 1
ATOM 719 C CA . THR A 1 83 ? -9.737 -0.687 0.451 1.00 80.31 83 THR A CA 1
ATOM 720 C C . THR A 1 83 ? -8.860 0.477 0.899 1.00 80.31 83 THR A C 1
ATOM 722 O O . THR A 1 83 ? -7.624 0.413 0.847 1.00 80.31 83 THR A O 1
ATOM 725 N N . ILE A 1 84 ? -9.495 1.518 1.447 1.00 82.62 84 ILE A N 1
ATOM 726 C CA . ILE A 1 84 ? -8.795 2.641 2.096 1.00 82.62 84 ILE A CA 1
ATOM 727 C C . ILE A 1 84 ? -7.842 2.145 3.198 1.00 82.62 84 ILE A C 1
ATOM 729 O O . ILE A 1 84 ? -6.779 2.732 3.405 1.00 82.62 84 ILE A O 1
ATOM 733 N N . SER A 1 85 ? -8.186 1.045 3.879 1.00 85.38 85 SER A N 1
ATOM 734 C CA . SER A 1 85 ? -7.347 0.447 4.924 1.00 85.38 85 SER A CA 1
ATOM 735 C C . SER A 1 85 ? -6.047 -0.155 4.384 1.00 85.38 85 SER A C 1
ATOM 737 O O . SER A 1 85 ? -5.001 -0.031 5.021 1.00 85.38 85 SER A O 1
ATOM 739 N N . GLY A 1 86 ? -6.083 -0.752 3.190 1.00 86.06 86 GLY A N 1
ATOM 740 C CA . GLY A 1 86 ? -4.922 -1.389 2.573 1.00 86.06 86 GLY A CA 1
ATOM 741 C C . GLY A 1 86 ? -3.984 -0.421 1.847 1.00 86.06 86 GLY A C 1
ATOM 742 O O . GLY A 1 86 ? -2.818 -0.758 1.628 1.00 86.06 86 GLY A O 1
ATOM 743 N N . PHE A 1 87 ? -4.446 0.788 1.508 1.00 87.00 87 PHE A N 1
ATOM 744 C CA . PHE A 1 87 ? -3.675 1.750 0.712 1.00 87.00 87 PHE A CA 1
ATOM 745 C C . PHE A 1 87 ? -2.351 2.150 1.366 1.00 87.00 87 PHE A C 1
ATOM 747 O O . PHE A 1 87 ? -1.288 2.001 0.765 1.00 87.00 87 PHE A O 1
ATOM 754 N N . LEU A 1 88 ? -2.392 2.636 2.611 1.00 87.25 88 LEU A N 1
ATOM 755 C CA . LEU A 1 88 ? -1.189 3.103 3.302 1.00 87.25 88 LEU A CA 1
ATOM 756 C C . LEU A 1 88 ? -0.162 1.971 3.515 1.00 87.25 88 LEU A C 1
ATOM 758 O O . LEU A 1 88 ? 1.002 2.174 3.167 1.00 87.25 88 LEU A O 1
ATOM 762 N N . PRO A 1 89 ? -0.539 0.768 3.996 1.00 85.00 89 PRO A N 1
ATOM 763 C CA . PRO A 1 89 ? 0.377 -0.371 4.036 1.00 85.00 89 PRO A CA 1
ATOM 764 C C . PRO A 1 89 ? 1.011 -0.694 2.675 1.00 85.00 89 PRO A C 1
ATOM 766 O O . PRO A 1 89 ? 2.217 -0.938 2.603 1.00 85.00 89 PRO A O 1
ATOM 769 N N . LYS A 1 90 ? 0.232 -0.655 1.585 1.00 87.69 90 LYS A N 1
ATOM 770 C CA . LYS A 1 90 ? 0.735 -0.894 0.223 1.00 87.69 90 LYS A CA 1
ATOM 771 C C . LYS A 1 90 ? 1.695 0.197 -0.244 1.00 87.69 90 LYS A C 1
ATOM 773 O O . LYS A 1 90 ? 2.731 -0.135 -0.809 1.00 87.69 90 LYS A O 1
ATOM 778 N N . MET A 1 91 ? 1.407 1.466 0.042 1.00 89.31 91 MET A N 1
ATOM 779 C CA . MET A 1 91 ? 2.300 2.592 -0.251 1.00 89.31 91 MET A CA 1
ATOM 780 C C . MET A 1 91 ? 3.634 2.464 0.492 1.00 89.31 91 MET A C 1
ATOM 782 O O . MET A 1 91 ? 4.692 2.616 -0.114 1.00 89.31 91 MET A O 1
ATOM 786 N N . LEU A 1 92 ? 3.604 2.132 1.787 1.00 87.44 92 LEU A N 1
ATOM 787 C CA . LEU A 1 92 ? 4.821 1.919 2.578 1.00 87.44 92 LEU A CA 1
ATOM 788 C C . LEU A 1 92 ? 5.637 0.730 2.053 1.00 87.44 92 LEU A C 1
ATOM 790 O O . LEU A 1 92 ? 6.861 0.816 1.974 1.00 87.44 92 LEU A O 1
ATOM 794 N N . SER A 1 93 ? 4.968 -0.354 1.651 1.00 89.19 93 SER A N 1
ATOM 795 C CA . SER A 1 93 ? 5.617 -1.511 1.025 1.00 89.19 93 SER A CA 1
ATOM 796 C C . SER A 1 93 ? 6.266 -1.147 -0.310 1.00 89.19 93 SER A C 1
ATOM 798 O O . SER A 1 93 ? 7.419 -1.503 -0.532 1.00 89.19 93 SER A O 1
ATOM 800 N N . ALA A 1 94 ? 5.561 -0.413 -1.174 1.00 92.31 94 ALA A N 1
ATOM 801 C CA . ALA A 1 94 ? 6.088 0.043 -2.457 1.00 92.31 94 ALA A CA 1
ATOM 802 C C . ALA A 1 94 ? 7.309 0.951 -2.262 1.00 92.31 94 ALA A C 1
ATOM 804 O O . ALA A 1 94 ? 8.336 0.764 -2.907 1.00 92.31 94 ALA A O 1
ATOM 805 N N . GLN A 1 95 ? 7.236 1.888 -1.314 1.00 91.12 95 GLN A N 1
ATOM 806 C CA . GLN A 1 95 ? 8.358 2.755 -0.969 1.00 91.12 95 GLN A CA 1
ATOM 807 C C . GLN A 1 95 ? 9.571 1.948 -0.475 1.00 91.12 95 GLN A C 1
ATOM 809 O O . GLN A 1 95 ? 10.693 2.199 -0.914 1.00 91.12 95 GLN A O 1
ATOM 814 N N . ALA A 1 96 ? 9.363 0.963 0.404 1.00 90.69 96 ALA A N 1
ATOM 815 C CA . ALA A 1 96 ? 10.434 0.091 0.884 1.00 90.69 96 ALA A CA 1
ATOM 816 C C . ALA A 1 96 ? 11.065 -0.734 -0.252 1.00 90.69 96 ALA A C 1
ATOM 818 O O . ALA A 1 96 ? 12.288 -0.861 -0.307 1.00 90.69 96 ALA A O 1
ATOM 819 N N . GLU A 1 97 ? 10.249 -1.244 -1.176 1.00 93.44 97 GLU A N 1
ATOM 820 C CA . GLU A 1 97 ? 10.704 -1.999 -2.344 1.00 93.44 97 GLU A CA 1
ATOM 821 C C . GLU A 1 97 ? 11.560 -1.142 -3.286 1.00 93.44 97 GLU A C 1
ATOM 823 O O . GLU A 1 97 ? 12.630 -1.582 -3.703 1.00 93.44 97 GLU A O 1
ATOM 828 N N . ILE A 1 98 ? 11.147 0.101 -3.562 1.00 92.81 98 ILE A N 1
ATOM 829 C CA . ILE A 1 98 ? 11.931 1.058 -4.361 1.00 92.81 98 ILE A CA 1
ATOM 830 C C . ILE A 1 98 ? 13.304 1.268 -3.725 1.00 92.81 98 ILE A C 1
ATOM 832 O O . ILE A 1 98 ? 14.326 1.161 -4.400 1.00 92.81 98 ILE A O 1
ATOM 836 N N . PHE A 1 99 ? 13.359 1.517 -2.413 1.00 90.50 99 PHE A N 1
ATOM 837 C CA . PHE A 1 99 ? 14.643 1.700 -1.736 1.00 90.50 99 PHE A CA 1
ATOM 838 C C . PHE A 1 99 ? 15.506 0.449 -1.759 1.00 90.50 99 PHE A C 1
ATOM 840 O O . PHE A 1 99 ? 16.712 0.567 -1.957 1.00 90.50 99 PHE A O 1
ATOM 847 N N . ALA A 1 100 ? 14.921 -0.734 -1.582 1.00 91.44 100 ALA A N 1
ATOM 848 C CA . ALA A 1 100 ? 15.662 -1.984 -1.678 1.00 91.44 100 ALA A CA 1
ATOM 849 C C . ALA A 1 100 ? 16.264 -2.168 -3.082 1.00 91.44 100 ALA A C 1
ATOM 851 O O . ALA A 1 100 ? 17.453 -2.464 -3.198 1.00 91.44 100 ALA A O 1
ATOM 852 N N . LYS A 1 101 ? 15.480 -1.913 -4.138 1.00 90.44 101 LYS A N 1
ATOM 853 C CA . LYS A 1 101 ? 15.919 -2.017 -5.538 1.00 90.44 101 LYS A CA 1
ATOM 854 C C . LYS A 1 101 ? 17.009 -1.004 -5.896 1.00 90.44 101 LYS A C 1
ATOM 856 O O . LYS A 1 101 ? 17.962 -1.363 -6.578 1.00 90.44 101 LYS A O 1
ATOM 861 N N . LEU A 1 102 ? 16.894 0.240 -5.428 1.00 89.06 102 LEU A N 1
ATOM 862 C CA . LEU A 1 102 ? 17.834 1.315 -5.769 1.00 89.06 102 LEU A CA 1
ATOM 863 C C . LEU A 1 102 ? 19.110 1.312 -4.914 1.00 89.06 102 LEU A C 1
ATOM 865 O O . LEU A 1 102 ? 20.168 1.698 -5.398 1.00 89.06 102 LEU A O 1
ATOM 869 N N . LYS A 1 103 ? 19.046 0.883 -3.646 1.00 83.88 103 LYS A N 1
ATOM 870 C CA . LYS A 1 103 ? 20.186 0.959 -2.710 1.00 83.88 103 LYS A CA 1
ATOM 871 C C . LYS A 1 103 ? 21.381 0.104 -3.138 1.00 83.88 103 LYS A C 1
ATOM 873 O O . LYS A 1 103 ? 22.515 0.458 -2.827 1.00 83.88 103 LYS A O 1
ATOM 878 N N . HIS A 1 104 ? 21.127 -1.026 -3.790 1.00 78.06 104 HIS A N 1
ATOM 879 C CA . HIS A 1 104 ? 22.166 -1.961 -4.229 1.00 78.06 104 HIS A CA 1
ATOM 880 C C . HIS A 1 104 ? 22.677 -1.678 -5.646 1.00 78.06 104 HIS A C 1
ATOM 882 O O . HIS A 1 104 ? 23.596 -2.348 -6.112 1.00 78.06 104 HIS A O 1
ATOM 888 N N . ASP A 1 105 ? 22.108 -0.680 -6.318 1.00 82.31 105 ASP A N 1
ATOM 889 C CA . ASP A 1 105 ? 22.463 -0.338 -7.682 1.0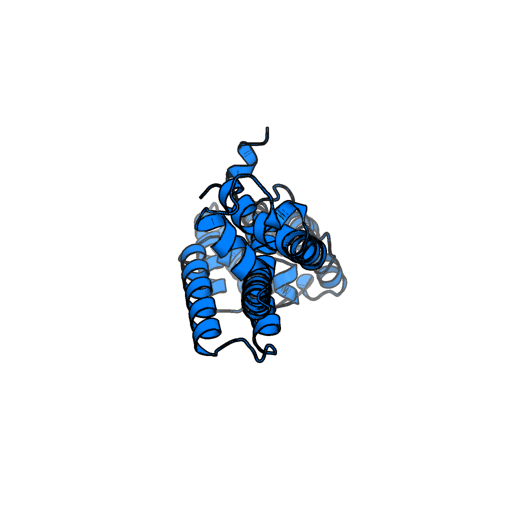0 82.31 105 ASP A CA 1
ATOM 890 C C . ASP A 1 105 ? 23.591 0.704 -7.699 1.00 82.31 105 ASP A C 1
ATOM 892 O O . ASP A 1 105 ? 23.415 1.869 -7.338 1.00 82.31 105 ASP A O 1
ATOM 896 N N . LYS A 1 106 ? 24.779 0.267 -8.125 1.00 82.25 106 LYS A N 1
ATOM 897 C CA . LYS A 1 106 ? 25.988 1.099 -8.225 1.00 82.25 106 LYS A CA 1
ATOM 898 C C . LYS A 1 106 ? 25.845 2.272 -9.202 1.00 82.25 106 LYS A C 1
ATOM 900 O O . LYS A 1 106 ? 26.588 3.244 -9.079 1.00 82.25 106 LYS A O 1
ATOM 905 N N . ASN A 1 107 ? 24.897 2.200 -10.137 1.00 81.56 107 ASN A N 1
ATOM 906 C CA . ASN A 1 107 ? 24.637 3.254 -11.115 1.00 81.56 107 ASN A CA 1
ATOM 907 C C . ASN A 1 107 ? 23.727 4.355 -10.545 1.00 81.56 107 ASN A C 1
ATOM 909 O O . ASN A 1 107 ? 23.622 5.447 -11.112 1.00 81.56 107 ASN A O 1
ATOM 913 N N . VAL A 1 108 ? 23.096 4.113 -9.391 1.00 84.44 108 VAL A N 1
ATOM 914 C CA . VAL A 1 108 ? 22.165 5.054 -8.773 1.00 84.44 108 VAL A CA 1
ATOM 915 C C . VAL A 1 108 ? 22.901 6.035 -7.862 1.00 84.44 108 VAL A C 1
ATOM 917 O O . VAL A 1 108 ? 23.413 5.704 -6.791 1.00 84.44 108 VAL A O 1
ATOM 920 N N . LYS A 1 109 ? 22.890 7.313 -8.253 1.00 86.38 109 LYS A N 1
ATOM 921 C CA . LYS A 1 109 ? 23.445 8.397 -7.432 1.00 86.38 109 LYS A CA 1
ATOM 922 C C . LYS A 1 109 ? 22.593 8.635 -6.183 1.00 86.38 109 LYS A C 1
ATOM 924 O O . LYS A 1 109 ? 21.362 8.637 -6.232 1.00 86.38 109 LYS A O 1
ATOM 929 N N . ARG A 1 110 ? 23.252 8.962 -5.065 1.00 85.81 110 ARG A N 1
ATOM 930 C CA . ARG A 1 110 ? 22.588 9.293 -3.789 1.00 85.81 110 ARG A CA 1
ATOM 931 C C . ARG A 1 110 ? 21.546 10.410 -3.935 1.00 85.81 110 ARG A C 1
ATOM 933 O O . ARG A 1 110 ? 20.469 10.314 -3.351 1.00 85.81 110 ARG A O 1
ATOM 940 N N . ASP A 1 111 ? 21.836 11.424 -4.746 1.00 88.88 111 ASP A N 1
ATOM 941 C CA . ASP A 1 111 ? 20.924 12.550 -4.977 1.00 88.88 111 ASP A CA 1
ATOM 942 C C . AS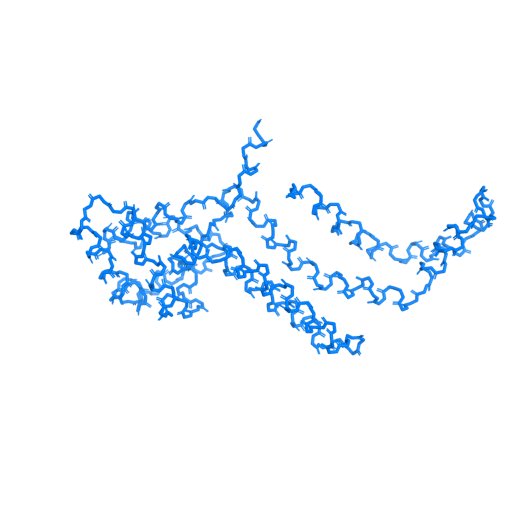P A 1 111 ? 19.642 12.136 -5.703 1.00 88.88 111 ASP A C 1
ATOM 944 O O . ASP A 1 111 ? 18.575 12.675 -5.413 1.00 88.88 111 ASP A O 1
ATOM 948 N N . PHE A 1 112 ? 19.717 11.152 -6.605 1.00 88.12 112 PHE A N 1
ATOM 949 C CA . PHE A 1 112 ? 18.532 10.599 -7.258 1.00 88.12 112 PHE A CA 1
ATOM 950 C C . PHE A 1 112 ? 17.633 9.900 -6.235 1.00 88.12 112 PHE A C 1
ATOM 952 O O . PHE A 1 112 ? 16.453 10.232 -6.137 1.00 88.12 112 PHE A O 1
ATOM 959 N N . MET A 1 113 ? 18.197 9.024 -5.392 1.00 87.62 113 MET A N 1
ATOM 960 C CA . MET A 1 113 ? 17.435 8.373 -4.314 1.00 87.62 113 MET A CA 1
ATOM 961 C C . MET A 1 113 ? 16.789 9.387 -3.368 1.00 87.62 113 MET A C 1
ATOM 963 O O . MET A 1 113 ? 15.642 9.208 -2.957 1.00 87.62 113 MET A O 1
ATOM 967 N N . LYS A 1 114 ? 17.507 10.466 -3.034 1.00 89.50 114 LYS A N 1
ATOM 968 C CA . LYS A 1 114 ? 16.978 11.541 -2.191 1.00 89.50 114 LYS A CA 1
ATOM 969 C C . LYS A 1 114 ? 15.777 12.223 -2.850 1.00 89.50 114 LYS A C 1
ATOM 971 O O . LYS A 1 114 ? 14.736 12.336 -2.208 1.00 89.50 114 LYS A O 1
ATOM 976 N N . LYS A 1 115 ? 15.885 12.594 -4.131 1.00 91.44 115 LYS A N 1
ATOM 977 C CA . LYS A 1 115 ? 14.783 13.197 -4.901 1.00 91.44 115 LYS A CA 1
ATOM 978 C C . LYS A 1 115 ? 13.568 12.272 -4.992 1.00 91.44 115 LYS A C 1
ATOM 980 O O . LYS A 1 115 ? 12.453 12.713 -4.732 1.00 91.44 115 LYS A O 1
ATOM 985 N N . VAL A 1 116 ? 13.774 10.988 -5.298 1.00 89.56 116 VAL A N 1
ATOM 986 C CA . VAL A 1 116 ? 12.695 9.983 -5.332 1.00 89.56 116 VAL A CA 1
ATOM 987 C C . VAL A 1 116 ? 11.997 9.898 -3.973 1.00 89.56 116 VAL A C 1
ATOM 989 O O . VAL A 1 116 ? 10.770 9.970 -3.903 1.00 89.56 116 VAL A O 1
ATOM 992 N N . ASN A 1 117 ? 12.763 9.829 -2.879 1.00 88.50 117 ASN A N 1
ATOM 993 C CA . ASN A 1 117 ? 12.200 9.809 -1.529 1.00 88.50 117 ASN A CA 1
ATOM 994 C C . ASN A 1 117 ? 11.382 11.065 -1.214 1.00 88.50 117 ASN A C 1
ATOM 996 O O . ASN A 1 117 ? 10.299 10.968 -0.644 1.00 88.50 117 ASN A O 1
ATOM 1000 N N . GLU A 1 118 ? 11.892 12.243 -1.569 1.00 91.88 118 GLU A N 1
ATOM 1001 C CA . GLU A 1 118 ? 11.213 13.519 -1.337 1.00 91.88 118 GLU A CA 1
ATOM 1002 C C . GLU A 1 118 ? 9.883 13.596 -2.092 1.00 91.88 118 GLU A C 1
ATOM 1004 O O . GLU A 1 118 ? 8.872 13.987 -1.504 1.00 91.88 118 GLU A O 1
ATOM 1009 N N . ILE A 1 119 ? 9.854 13.162 -3.356 1.00 90.12 119 ILE A N 1
ATOM 1010 C CA . ILE A 1 119 ? 8.636 13.127 -4.177 1.00 90.12 119 ILE A CA 1
ATOM 1011 C C . ILE A 1 119 ? 7.603 12.175 -3.568 1.00 90.12 119 ILE A C 1
ATOM 1013 O O . ILE A 1 119 ? 6.459 12.582 -3.345 1.00 90.12 119 ILE A O 1
ATOM 1017 N N . ILE A 1 120 ? 8.005 10.937 -3.252 1.00 87.94 120 ILE A N 1
ATOM 1018 C CA . ILE A 1 120 ? 7.113 9.934 -2.650 1.00 87.94 120 ILE A CA 1
ATOM 1019 C C . ILE A 1 120 ? 6.603 10.441 -1.304 1.00 87.94 120 ILE A C 1
ATOM 1021 O O . ILE A 1 120 ? 5.398 10.464 -1.080 1.00 87.94 120 ILE A O 1
ATOM 1025 N N . LYS A 1 121 ? 7.486 10.922 -0.423 1.00 87.31 121 LYS A N 1
ATOM 1026 C CA . LYS A 1 121 ? 7.103 11.440 0.894 1.00 87.31 121 LYS A CA 1
ATOM 1027 C C . LYS A 1 121 ? 6.113 12.595 0.775 1.00 87.31 121 LYS A C 1
ATOM 1029 O O . LYS A 1 121 ? 5.107 12.586 1.477 1.00 87.31 121 LYS A O 1
ATOM 1034 N N . LYS A 1 122 ? 6.365 13.561 -0.114 1.00 88.81 122 LYS A N 1
ATOM 1035 C CA . LYS A 1 122 ? 5.477 14.713 -0.328 1.00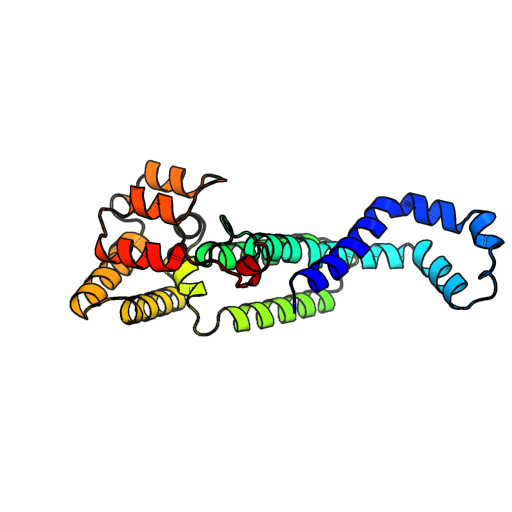 88.81 122 LYS A CA 1
ATOM 1036 C C . LYS A 1 122 ? 4.099 14.271 -0.823 1.00 88.81 122 LYS A C 1
ATOM 1038 O O . LYS A 1 122 ? 3.091 14.744 -0.305 1.00 88.81 122 LYS A O 1
ATOM 1043 N N . ARG A 1 123 ? 4.043 13.349 -1.792 1.00 84.00 123 ARG A N 1
ATOM 1044 C CA . ARG A 1 123 ? 2.775 12.812 -2.315 1.00 84.00 123 ARG A CA 1
ATOM 1045 C C . ARG A 1 123 ? 2.029 11.979 -1.280 1.00 84.00 123 ARG A C 1
ATOM 1047 O O . ARG A 1 123 ? 0.843 12.205 -1.077 1.00 84.00 123 ARG A O 1
ATOM 1054 N N . THR A 1 124 ? 2.719 11.092 -0.575 1.00 82.44 124 THR A N 1
ATOM 1055 C CA . THR A 1 124 ? 2.145 10.300 0.515 1.00 82.44 124 THR A CA 1
ATOM 1056 C C . THR A 1 124 ? 1.614 11.203 1.624 1.00 82.44 124 THR A C 1
ATOM 1058 O O . THR A 1 124 ? 0.487 11.025 2.062 1.00 82.44 124 THR A O 1
ATOM 1061 N N . GLN A 1 125 ? 2.358 12.228 2.044 1.00 82.12 125 GLN A N 1
ATOM 1062 C CA . GLN A 1 125 ? 1.899 13.161 3.074 1.00 82.12 125 GLN A CA 1
ATOM 1063 C C . GLN A 1 125 ? 0.649 13.935 2.642 1.00 82.12 125 GLN A C 1
ATOM 1065 O O . GLN A 1 125 ? -0.263 14.083 3.447 1.00 82.12 125 GLN A O 1
ATOM 1070 N N . TYR A 1 126 ? 0.582 14.373 1.382 1.00 79.94 126 TYR A N 1
ATOM 1071 C CA . TYR A 1 126 ? -0.609 15.017 0.823 1.00 79.94 126 TYR A CA 1
ATOM 1072 C C . TYR A 1 126 ? -1.836 14.091 0.822 1.00 79.94 126 TYR A C 1
ATOM 1074 O O . TYR A 1 126 ? -2.936 14.525 1.139 1.00 79.94 126 TYR A O 1
ATOM 1082 N N . LEU A 1 127 ? -1.652 12.805 0.504 1.00 73.25 127 LEU A N 1
ATOM 1083 C CA . LEU A 1 127 ? -2.737 11.819 0.545 1.00 73.25 127 LEU A CA 1
ATOM 1084 C C . LEU A 1 127 ? -3.179 11.478 1.976 1.00 73.25 127 LEU A C 1
ATOM 1086 O O . LEU A 1 127 ? -4.316 11.067 2.182 1.00 73.25 127 LEU A O 1
ATOM 1090 N N . LEU A 1 128 ? -2.287 11.627 2.960 1.00 75.31 128 LEU A N 1
ATOM 1091 C CA . LEU A 1 128 ? -2.531 11.221 4.344 1.00 75.31 128 LEU A CA 1
ATOM 1092 C C . LEU A 1 128 ? -2.950 12.363 5.278 1.00 75.31 128 LEU A C 1
ATOM 1094 O O . LEU A 1 128 ? -3.525 12.070 6.328 1.00 75.31 128 LEU A O 1
ATOM 1098 N N . SER A 1 129 ? -2.691 13.628 4.937 1.00 66.56 129 SER A N 1
ATOM 1099 C CA . SER A 1 129 ? -3.021 14.778 5.788 1.00 66.56 129 SER A CA 1
ATOM 1100 C C . SER A 1 129 ? -4.518 14.832 6.102 1.00 66.56 129 SER A C 1
ATOM 1102 O O . SER A 1 129 ? -5.333 14.924 5.189 1.00 66.56 129 SER A O 1
ATOM 1104 N N . ASP A 1 130 ? -4.864 14.760 7.390 1.00 60.19 130 ASP A N 1
ATOM 1105 C CA . ASP A 1 130 ? -6.235 14.878 7.914 1.00 60.19 130 ASP A CA 1
ATOM 1106 C C . ASP A 1 130 ? -7.247 13.865 7.349 1.00 60.19 130 ASP A C 1
ATOM 1108 O O . ASP A 1 130 ? -8.450 14.125 7.272 1.00 60.19 130 ASP A O 1
ATOM 1112 N N . THR A 1 131 ? -6.775 12.674 6.965 1.00 67.19 131 THR A N 1
ATOM 1113 C CA . THR A 1 131 ? -7.604 11.717 6.225 1.00 67.19 131 THR A CA 1
ATOM 1114 C C . THR A 1 131 ? -8.062 10.497 7.019 1.00 67.19 131 THR A C 1
ATOM 1116 O O . THR A 1 131 ? -7.370 9.912 7.855 1.00 67.19 131 THR A O 1
ATOM 1119 N N . LEU A 1 132 ? -9.237 10.024 6.606 1.00 84.62 132 LEU A N 1
ATOM 1120 C CA . LEU A 1 132 ? -9.791 8.705 6.892 1.00 84.62 132 LEU A CA 1
ATOM 1121 C C . LEU A 1 132 ? -8.830 7.552 6.531 1.00 84.62 132 LEU A C 1
ATOM 1123 O O . LEU A 1 132 ? -8.997 6.454 7.053 1.00 84.62 132 LEU A O 1
ATOM 1127 N N . MET A 1 133 ? -7.821 7.787 5.679 1.00 87.38 133 MET A N 1
ATOM 1128 C CA . MET A 1 133 ? -6.843 6.773 5.269 1.00 87.38 133 MET A CA 1
ATOM 1129 C C . MET A 1 133 ? -5.969 6.300 6.427 1.00 87.38 133 MET A C 1
ATOM 1131 O O . MET A 1 133 ? -5.770 5.099 6.587 1.00 87.38 133 MET A O 1
ATOM 1135 N N . VAL A 1 134 ? -5.492 7.217 7.276 1.00 90.19 134 VAL A N 1
ATOM 1136 C CA . VAL A 1 134 ? -4.688 6.842 8.451 1.00 90.19 134 VAL A CA 1
ATOM 1137 C C . VAL A 1 134 ? -5.536 6.036 9.435 1.00 90.19 134 VAL A C 1
ATOM 1139 O O . VAL A 1 134 ? -5.077 5.019 9.951 1.00 90.19 134 VAL A O 1
ATOM 1142 N N . ALA A 1 135 ? -6.789 6.448 9.652 1.00 92.88 135 ALA A N 1
ATOM 1143 C CA . ALA A 1 135 ? -7.724 5.714 10.500 1.00 92.88 135 ALA A CA 1
ATOM 1144 C C . ALA A 1 135 ? -8.034 4.319 9.936 1.00 92.88 135 ALA A C 1
ATOM 1146 O O . ALA A 1 135 ? -7.983 3.334 10.667 1.00 92.88 135 ALA A O 1
ATOM 1147 N N . GLY A 1 136 ? -8.300 4.223 8.631 1.00 93.25 136 GLY A N 1
ATOM 1148 C CA . GLY A 1 136 ? -8.535 2.955 7.947 1.00 93.25 136 GLY A CA 1
ATOM 1149 C C . GLY A 1 136 ? -7.342 2.017 8.062 1.00 93.25 136 GLY A C 1
ATOM 1150 O O . GLY A 1 136 ? -7.514 0.866 8.442 1.00 93.25 136 GLY A O 1
ATOM 1151 N N . ALA A 1 137 ? -6.131 2.510 7.810 1.00 92.12 137 ALA A N 1
ATOM 1152 C CA . ALA A 1 137 ? -4.911 1.718 7.920 1.00 92.12 137 ALA A CA 1
ATOM 1153 C C . ALA A 1 137 ? -4.619 1.268 9.356 1.00 92.12 137 ALA A C 1
ATOM 1155 O O . ALA A 1 137 ? -4.139 0.161 9.579 1.00 92.12 137 ALA A O 1
ATOM 1156 N N . ALA A 1 138 ? -4.933 2.103 10.347 1.00 94.31 138 ALA A N 1
ATOM 1157 C CA . ALA A 1 138 ? -4.821 1.732 11.752 1.00 94.31 138 ALA A CA 1
ATOM 1158 C C . ALA A 1 138 ? -5.841 0.662 12.167 1.00 94.31 138 ALA A C 1
ATOM 1160 O O . ALA A 1 138 ? -5.568 -0.067 13.113 1.00 94.31 138 ALA A O 1
ATOM 1161 N N . LEU A 1 139 ? -6.981 0.566 11.474 1.00 95.38 139 LEU A N 1
ATOM 1162 C CA . LEU A 1 139 ? -8.026 -0.450 11.660 1.00 95.38 139 LEU A CA 1
ATOM 1163 C C . LEU A 1 139 ? -7.847 -1.674 10.747 1.00 95.38 139 LEU A C 1
ATOM 1165 O O . LEU A 1 139 ? -8.670 -2.590 10.786 1.00 95.38 139 LEU A O 1
ATOM 1169 N N . ASP A 1 140 ? -6.799 -1.697 9.922 1.00 94.06 140 ASP A N 1
ATOM 1170 C CA . ASP A 1 140 ? -6.522 -2.798 9.010 1.00 94.06 140 ASP A CA 1
ATOM 1171 C C . ASP A 1 140 ? -6.038 -4.038 9.788 1.00 94.06 140 ASP A C 1
ATOM 1173 O O . ASP A 1 140 ? -5.042 -3.954 10.518 1.00 94.06 140 ASP A O 1
ATOM 1177 N N . PRO A 1 141 ? -6.696 -5.204 9.643 1.00 93.88 141 PRO A N 1
ATOM 1178 C CA . PRO A 1 141 ? -6.315 -6.404 10.382 1.00 93.88 141 PRO A CA 1
ATOM 1179 C C . PRO A 1 141 ? -4.898 -6.876 10.066 1.00 93.88 141 PRO A C 1
ATOM 1181 O O . PRO A 1 141 ? -4.168 -7.293 10.962 1.00 93.88 141 PRO A O 1
ATOM 1184 N N . LYS A 1 142 ? -4.459 -6.787 8.807 1.00 92.81 142 LYS A N 1
ATOM 1185 C CA . LYS A 1 142 ? -3.100 -7.188 8.438 1.00 92.81 142 LYS A CA 1
ATOM 1186 C C . LYS A 1 142 ? -2.087 -6.238 9.066 1.00 92.81 142 LYS A C 1
ATOM 1188 O O . LYS A 1 142 ? -1.147 -6.701 9.716 1.00 92.81 142 LYS A O 1
ATOM 1193 N N . ALA A 1 143 ? -2.315 -4.927 8.959 1.00 91.75 143 ALA A N 1
ATOM 1194 C CA . ALA A 1 143 ? -1.452 -3.914 9.564 1.00 91.75 143 ALA A CA 1
ATOM 1195 C C . ALA A 1 143 ? -1.381 -4.030 11.092 1.00 91.75 143 ALA A C 1
ATOM 1197 O O . ALA A 1 143 ? -0.313 -3.765 11.655 1.00 91.75 143 ALA A O 1
ATOM 1198 N N . LEU A 1 144 ? -2.463 -4.464 11.755 1.00 94.81 144 LEU A N 1
ATOM 1199 C CA . LEU A 1 144 ? -2.460 -4.767 13.186 1.00 94.81 144 LEU A CA 1
ATOM 1200 C C . LEU A 1 144 ? -1.351 -5.774 13.521 1.00 94.81 144 LEU A C 1
ATOM 1202 O O . LEU A 1 144 ? -0.598 -5.563 14.471 1.00 94.81 144 LEU A O 1
ATOM 1206 N N . TYR A 1 145 ? -1.197 -6.849 12.744 1.00 95.31 145 TYR A N 1
ATOM 1207 C CA . TYR A 1 145 ? -0.222 -7.907 13.038 1.00 95.31 145 TYR A CA 1
ATOM 1208 C C . TYR A 1 145 ? 1.164 -7.695 12.425 1.00 95.31 145 TYR A C 1
ATOM 1210 O O . TYR A 1 145 ? 2.130 -8.221 12.978 1.00 95.31 145 TYR A O 1
ATOM 1218 N N . THR A 1 146 ? 1.293 -6.931 11.339 1.00 92.81 146 THR A N 1
ATOM 1219 C CA . THR A 1 146 ? 2.579 -6.721 10.646 1.00 92.81 146 THR A CA 1
ATOM 1220 C C . THR A 1 146 ? 3.270 -5.405 10.993 1.00 92.81 146 THR A C 1
ATOM 1222 O O . THR A 1 146 ? 4.419 -5.201 10.610 1.00 92.81 146 THR A O 1
ATOM 1225 N N . SER A 1 147 ? 2.598 -4.494 11.699 1.00 90.50 147 SER A N 1
ATOM 1226 C CA . SER A 1 147 ? 3.138 -3.175 12.028 1.00 90.50 147 SER A CA 1
ATOM 1227 C C . SER A 1 147 ? 2.767 -2.738 13.446 1.00 90.50 147 SER A C 1
ATOM 1229 O O . SER A 1 147 ? 1.995 -3.394 14.143 1.00 90.50 147 SER A O 1
ATOM 1231 N N . LYS A 1 148 ? 3.313 -1.596 13.873 1.00 91.00 148 LYS A N 1
ATOM 1232 C CA . LYS A 1 148 ? 2.913 -0.922 15.116 1.00 91.00 148 LYS A CA 1
ATOM 1233 C C . LYS A 1 148 ? 1.919 0.219 14.877 1.00 91.00 148 LYS A C 1
ATOM 1235 O O . LYS A 1 148 ? 1.608 0.933 15.828 1.00 91.00 148 LYS A O 1
ATOM 1240 N N . LEU A 1 149 ? 1.398 0.383 13.651 1.00 90.81 149 LEU A N 1
ATOM 1241 C CA . LEU A 1 149 ? 0.616 1.552 13.218 1.00 90.81 149 LEU A CA 1
ATOM 1242 C C . LEU A 1 149 ? -0.506 1.919 14.199 1.00 90.81 149 LEU A C 1
ATOM 1244 O O . LEU A 1 149 ? -0.569 3.064 14.632 1.00 90.81 149 LEU A O 1
ATOM 1248 N N . ALA A 1 150 ? -1.313 0.942 14.623 1.00 93.75 150 ALA A N 1
ATOM 1249 C CA . ALA A 1 150 ? -2.449 1.144 15.530 1.00 93.75 150 ALA A CA 1
ATOM 1250 C C . ALA A 1 150 ? -2.076 1.738 16.907 1.00 93.75 150 ALA A C 1
ATOM 1252 O O . ALA A 1 150 ? -2.942 2.253 17.610 1.00 93.75 150 ALA A O 1
ATOM 1253 N N . THR A 1 151 ? -0.797 1.681 17.294 1.00 94.88 151 THR A N 1
ATOM 1254 C CA . THR A 1 151 ? -0.280 2.218 18.565 1.00 94.88 151 THR A CA 1
ATOM 1255 C C . THR A 1 151 ? 0.393 3.587 18.429 1.00 94.88 151 THR A C 1
ATOM 1257 O O . THR A 1 151 ? 0.712 4.210 19.441 1.00 94.88 151 THR A O 1
ATOM 1260 N N . HIS A 1 152 ? 0.612 4.092 17.208 1.00 93.00 152 HIS A N 1
ATOM 1261 C CA . HIS A 1 152 ? 1.213 5.414 17.016 1.00 93.00 152 HIS A CA 1
ATOM 1262 C C . HIS A 1 152 ? 0.240 6.527 17.411 1.00 93.00 152 HIS A C 1
ATOM 1264 O O . HIS A 1 152 ? -0.944 6.479 17.084 1.00 93.00 152 HIS A O 1
ATOM 1270 N N . HIS A 1 153 ? 0.761 7.583 18.040 1.00 91.81 153 HIS A N 1
ATOM 1271 C CA . HIS A 1 153 ? -0.047 8.711 18.508 1.00 91.81 153 HIS A CA 1
ATOM 1272 C C . HIS A 1 153 ? -0.889 9.355 17.392 1.00 91.81 153 HIS A C 1
ATOM 1274 O O . HIS A 1 153 ? -2.077 9.605 17.579 1.00 91.81 153 HIS A O 1
ATOM 1280 N N . SER A 1 154 ? -0.306 9.554 16.205 1.00 89.94 154 SER A N 1
ATOM 1281 C CA . SER A 1 154 ? -1.012 10.110 15.043 1.00 89.94 154 SER A CA 1
ATOM 1282 C C . SER A 1 154 ? -2.142 9.206 14.542 1.00 89.94 154 SER A C 1
ATOM 1284 O O . SER A 1 154 ? -3.208 9.697 14.182 1.00 89.94 154 SER A O 1
ATOM 1286 N N . ALA A 1 155 ? -1.939 7.888 14.559 1.00 91.81 155 ALA A N 1
ATOM 1287 C CA . ALA A 1 155 ? -2.955 6.917 14.173 1.00 91.81 155 ALA A CA 1
ATOM 1288 C C . ALA A 1 155 ? -4.099 6.862 15.192 1.00 91.81 155 ALA A C 1
ATOM 1290 O O . ALA A 1 155 ? -5.266 6.871 14.806 1.00 91.81 155 ALA A O 1
ATOM 1291 N N . ILE A 1 156 ? -3.774 6.882 16.488 1.00 94.94 156 ILE A N 1
ATOM 1292 C CA . ILE A 1 156 ? -4.767 6.952 17.566 1.00 94.94 156 ILE A CA 1
ATOM 1293 C C . ILE A 1 156 ? -5.618 8.216 17.431 1.00 94.94 156 ILE A C 1
ATOM 1295 O O . ILE A 1 156 ? -6.846 8.139 17.520 1.00 94.94 156 ILE A O 1
ATOM 1299 N N . LEU A 1 157 ? -4.991 9.366 17.173 1.00 93.31 157 LEU A N 1
ATOM 1300 C CA . LEU A 1 157 ? -5.700 10.620 16.936 1.00 93.31 157 LEU A CA 1
ATOM 1301 C C . LEU A 1 157 ? -6.621 10.520 15.711 1.00 93.31 157 LEU A C 1
ATOM 1303 O O . LEU A 1 157 ? -7.801 10.851 15.812 1.00 93.31 157 LEU A O 1
ATOM 1307 N N . ALA A 1 158 ? -6.120 10.006 14.584 1.00 92.88 158 ALA A N 1
ATOM 1308 C CA . ALA A 1 158 ? -6.905 9.851 13.360 1.00 92.88 158 ALA A CA 1
ATOM 1309 C C . ALA A 1 158 ? -8.130 8.942 13.559 1.00 92.88 158 ALA A C 1
ATOM 1311 O O . ALA A 1 158 ? -9.241 9.311 13.176 1.00 92.88 158 ALA A O 1
ATOM 1312 N N . VAL A 1 159 ? -7.958 7.783 14.208 1.00 95.38 159 VAL A N 1
ATOM 1313 C CA . VAL A 1 159 ? -9.068 6.868 14.527 1.00 95.38 159 VAL A CA 1
ATOM 1314 C C . VAL A 1 159 ? -10.060 7.527 15.480 1.00 95.38 159 VAL A C 1
ATOM 1316 O O . VAL A 1 159 ? -11.264 7.447 15.257 1.00 95.38 159 VAL A O 1
ATOM 1319 N N . THR A 1 160 ? -9.577 8.242 16.497 1.00 95.69 160 THR A N 1
ATOM 1320 C CA . THR A 1 160 ? -10.430 8.967 17.450 1.00 95.69 160 THR A CA 1
ATOM 1321 C C . THR A 1 160 ? -11.309 10.003 16.749 1.00 95.69 160 THR A C 1
ATOM 1323 O O . THR A 1 160 ? -12.512 10.068 17.005 1.00 95.69 160 THR A O 1
ATOM 1326 N N . LEU A 1 161 ? -10.736 10.802 15.845 1.00 94.69 161 LEU A N 1
ATOM 1327 C CA . LEU A 1 161 ? -11.480 11.796 15.069 1.00 94.69 161 LEU A CA 1
ATOM 1328 C C . LEU A 1 161 ? -12.485 11.136 14.114 1.00 94.69 161 LEU A C 1
ATOM 1330 O O . LEU A 1 161 ? -13.626 11.589 14.019 1.00 94.69 161 LEU A O 1
ATOM 1334 N N . ALA A 1 162 ? -12.099 10.037 13.458 1.00 94.50 162 ALA A N 1
ATOM 1335 C CA . ALA A 1 162 ? -12.993 9.278 12.586 1.00 94.50 162 ALA A CA 1
ATOM 1336 C C . ALA A 1 162 ? -14.179 8.673 13.357 1.00 94.50 162 ALA A C 1
ATOM 1338 O O . ALA A 1 162 ? -15.319 8.795 12.910 1.00 94.50 162 ALA A O 1
ATOM 1339 N N . ILE A 1 163 ? -13.934 8.091 14.536 1.00 96.44 163 ILE A N 1
ATOM 1340 C CA . ILE A 1 163 ? -14.978 7.558 15.422 1.00 96.44 163 ILE A CA 1
ATOM 1341 C C . ILE A 1 163 ? -15.944 8.668 15.837 1.00 96.44 163 ILE A C 1
ATOM 1343 O O . ILE A 1 163 ? -17.148 8.515 15.655 1.00 96.44 163 ILE A O 1
ATOM 1347 N N . LYS A 1 164 ? -15.434 9.807 16.325 1.00 95.12 164 LYS A N 1
ATOM 1348 C CA . LYS A 1 164 ? -16.273 10.950 16.728 1.00 95.12 164 LYS A CA 1
ATOM 1349 C C . LYS A 1 164 ? -17.168 11.457 15.597 1.00 95.12 164 LYS A C 1
ATOM 1351 O O . LYS A 1 164 ? -18.279 11.895 15.862 1.00 95.12 164 LYS A O 1
ATOM 1356 N N . LYS A 1 165 ? -16.691 11.398 14.350 1.00 94.25 165 LYS A N 1
ATOM 1357 C CA . LYS A 1 165 ? -17.449 11.819 13.164 1.00 94.25 165 LYS A CA 1
ATOM 1358 C C . LYS A 1 165 ? -18.506 10.800 12.722 1.00 94.25 165 LYS A C 1
ATOM 1360 O O . LYS A 1 165 ? -19.480 11.188 12.086 1.00 94.25 165 LYS A O 1
ATOM 1365 N N . LEU A 1 166 ? -18.291 9.509 12.977 1.00 94.19 166 LEU A N 1
ATOM 1366 C CA . LEU A 1 166 ? -19.138 8.425 12.461 1.00 94.19 166 LEU A CA 1
ATOM 1367 C C . LEU A 1 166 ? -20.131 7.865 13.483 1.00 94.19 166 LEU A C 1
ATOM 1369 O O . LEU A 1 166 ? -21.139 7.297 13.059 1.00 94.19 166 LEU A O 1
ATOM 1373 N N . ALA A 1 167 ? -19.844 8.000 14.777 1.00 96.06 167 ALA A N 1
ATOM 1374 C CA . ALA A 1 167 ? -20.726 7.581 15.860 1.00 96.06 167 ALA A CA 1
ATOM 1375 C C . ALA A 1 167 ? -22.011 8.425 15.902 1.00 96.06 167 ALA A C 1
ATOM 1377 O O . ALA A 1 167 ? -22.009 9.611 15.570 1.00 96.06 167 ALA A O 1
ATOM 1378 N N . HIS A 1 168 ? -23.102 7.820 16.360 1.00 95.75 168 HIS A N 1
ATOM 1379 C CA . HIS A 1 168 ? -24.409 8.455 16.510 1.00 95.75 168 HIS A CA 1
ATOM 1380 C C . HIS A 1 168 ? -24.561 9.203 17.840 1.00 95.75 168 HIS A C 1
ATOM 1382 O O . HIS A 1 168 ? -25.457 10.032 17.980 1.00 95.75 168 HIS A O 1
ATOM 1388 N N . SER A 1 169 ? -23.701 8.923 18.826 1.00 97.69 169 SER A N 1
ATOM 1389 C CA . SER A 1 169 ? -23.715 9.603 20.124 1.00 97.69 169 SER A CA 1
ATOM 1390 C C . SER A 1 169 ? -22.318 9.733 20.751 1.00 97.69 169 SER A C 1
ATOM 1392 O O . SER A 1 169 ? -21.426 8.931 20.454 1.00 97.69 169 SER A O 1
ATOM 1394 N N . PRO A 1 170 ? -22.116 10.686 21.684 1.00 97.56 170 PRO A N 1
ATOM 1395 C CA . PRO A 1 170 ? -20.872 10.787 22.453 1.00 97.56 170 PRO A CA 1
ATOM 1396 C C . PRO A 1 170 ? -20.555 9.530 23.278 1.00 97.56 170 PRO A C 1
ATOM 1398 O O . PRO A 1 170 ? -19.385 9.205 23.478 1.00 97.56 170 PRO A O 1
ATOM 1401 N N . ILE A 1 171 ? -21.586 8.811 23.737 1.00 98.00 171 ILE A N 1
ATOM 1402 C CA . ILE A 1 171 ? -21.438 7.572 24.512 1.00 98.00 171 ILE A CA 1
ATOM 1403 C C . ILE A 1 171 ? -20.879 6.460 23.620 1.00 98.00 171 ILE A C 1
ATOM 1405 O O . ILE A 1 171 ? -19.876 5.842 23.974 1.00 98.00 171 ILE A O 1
ATOM 1409 N N . GLU A 1 172 ? -21.469 6.252 22.439 1.00 98.00 172 GLU A N 1
ATOM 1410 C CA . GLU A 1 172 ? -20.966 5.295 21.444 1.00 98.00 172 GLU A CA 1
ATOM 1411 C C . GLU A 1 172 ? -19.520 5.617 21.050 1.00 98.00 172 GLU A C 1
ATOM 1413 O O . GLU A 1 172 ? -18.665 4.731 21.057 1.00 98.00 172 GLU A O 1
ATOM 1418 N N . ALA A 1 173 ? -19.223 6.895 20.782 1.00 98.00 173 ALA A N 1
ATOM 1419 C CA . ALA A 1 173 ? -17.874 7.334 20.445 1.00 98.00 173 ALA A CA 1
ATOM 1420 C C . ALA A 1 173 ? -16.871 7.000 21.560 1.00 98.00 173 ALA A C 1
ATOM 1422 O O . ALA A 1 173 ? -15.802 6.459 21.282 1.00 98.00 173 ALA A O 1
ATOM 1423 N N . SER A 1 174 ? -17.221 7.287 22.818 1.00 98.38 174 SER A N 1
ATOM 1424 C CA . SER A 1 174 ? -16.379 6.993 23.983 1.00 98.38 174 SER A CA 1
ATOM 1425 C C . SER A 1 174 ? -16.078 5.494 24.105 1.00 98.38 174 SER A C 1
ATOM 1427 O O . SER A 1 174 ? -14.917 5.100 24.226 1.00 98.38 174 SER A O 1
ATOM 1429 N N . ILE A 1 175 ? -17.106 4.647 23.974 1.00 98.50 175 ILE A N 1
ATOM 1430 C CA . ILE A 1 175 ? -16.964 3.185 24.031 1.00 98.50 175 ILE A CA 1
ATOM 1431 C C . ILE A 1 175 ? -16.080 2.674 22.886 1.00 98.50 175 ILE A C 1
ATOM 1433 O O . ILE A 1 175 ? -15.180 1.867 23.116 1.00 98.50 175 ILE A O 1
ATOM 1437 N N . ALA A 1 176 ? -16.300 3.143 21.656 1.00 98.38 176 ALA A N 1
ATOM 1438 C CA . ALA A 1 176 ? -15.514 2.722 20.499 1.00 98.38 176 ALA A CA 1
ATOM 1439 C C . ALA A 1 176 ? -14.038 3.155 20.604 1.00 98.38 176 ALA A C 1
ATOM 1441 O O . ALA A 1 176 ? -13.145 2.379 20.257 1.00 98.38 176 ALA A O 1
ATOM 1442 N N . ILE A 1 177 ? -13.759 4.355 21.129 1.00 98.38 177 ILE A N 1
ATOM 1443 C CA . ILE A 1 177 ? -12.388 4.830 21.392 1.00 98.38 177 ILE A CA 1
ATOM 1444 C C . ILE A 1 177 ? -11.699 3.946 22.441 1.00 98.38 177 ILE A C 1
ATOM 1446 O O . ILE A 1 177 ? -10.537 3.567 22.261 1.00 98.38 177 ILE A O 1
ATOM 1450 N N . ASP A 1 178 ? -12.399 3.579 23.516 1.00 98.25 178 ASP A N 1
ATOM 1451 C CA . ASP A 1 178 ? -11.862 2.684 24.547 1.00 98.25 178 ASP A CA 1
ATOM 1452 C C . ASP A 1 178 ? -11.554 1.292 23.977 1.00 98.25 178 ASP A C 1
ATOM 1454 O O . ASP A 1 178 ? -10.451 0.764 24.139 1.00 98.25 178 ASP A O 1
ATOM 1458 N N . GLN A 1 179 ? -12.490 0.733 23.206 1.00 98.31 179 GLN A N 1
ATOM 1459 C CA . GLN A 1 179 ? -12.311 -0.539 22.506 1.00 98.31 179 GLN A CA 1
ATOM 1460 C C . GLN A 1 179 ? -11.102 -0.507 21.564 1.00 98.31 179 GLN A C 1
ATOM 1462 O O . GLN A 1 179 ? -10.320 -1.464 21.536 1.00 98.31 179 GLN A O 1
ATOM 1467 N N . PHE A 1 180 ? -10.901 0.597 20.839 1.00 98.12 180 PHE A N 1
ATOM 1468 C CA . PHE A 1 180 ? -9.752 0.754 19.952 1.00 98.12 180 PHE A CA 1
ATOM 1469 C C . PHE A 1 180 ? -8.436 0.804 20.734 1.00 98.12 180 PHE A C 1
ATOM 1471 O O . PHE A 1 180 ? -7.522 0.031 20.455 1.00 98.12 180 PHE A O 1
ATOM 1478 N N . THR A 1 181 ? -8.343 1.689 21.729 1.00 97.31 181 THR A N 1
ATOM 1479 C CA . THR A 1 181 ? -7.088 1.992 22.439 1.00 97.31 181 THR A CA 1
ATOM 1480 C C . THR A 1 181 ? -6.675 0.935 23.460 1.00 97.31 181 THR A C 1
ATOM 1482 O O . THR A 1 181 ? -5.479 0.726 23.679 1.00 97.31 181 THR A O 1
ATOM 1485 N N . ARG A 1 182 ? -7.640 0.276 24.108 1.00 96.31 182 ARG A N 1
ATOM 1486 C CA . ARG A 1 182 ? -7.370 -0.718 25.154 1.00 96.31 182 ARG A CA 1
ATOM 1487 C C . ARG A 1 182 ? -7.389 -2.146 24.647 1.00 96.31 182 ARG A C 1
ATOM 1489 O O . ARG A 1 182 ? -6.668 -2.959 25.209 1.00 96.31 182 ARG A O 1
ATOM 1496 N N . THR A 1 183 ? -8.191 -2.452 23.624 1.00 96.69 183 THR A N 1
ATOM 1497 C CA . THR A 1 183 ? -8.385 -3.840 23.179 1.00 96.69 183 THR A CA 1
ATOM 1498 C C . THR A 1 183 ? -7.761 -4.098 21.812 1.00 96.69 183 THR A C 1
ATOM 1500 O O . THR A 1 183 ? -6.852 -4.917 21.698 1.00 96.69 183 THR A O 1
ATOM 1503 N N . PHE A 1 184 ? -8.213 -3.390 20.775 1.00 97.44 184 PHE A N 1
ATOM 1504 C CA . PHE A 1 184 ? -7.790 -3.661 19.401 1.00 97.44 184 PHE A CA 1
ATOM 1505 C C . PHE A 1 184 ? -6.309 -3.342 19.163 1.00 97.44 184 PHE A C 1
ATOM 1507 O O . PHE A 1 184 ? -5.554 -4.234 18.787 1.00 97.44 184 PHE A O 1
ATOM 1514 N N . SER A 1 185 ? -5.859 -2.113 19.441 1.00 96.81 185 SER A N 1
ATOM 1515 C CA . SER A 1 185 ? -4.483 -1.675 19.144 1.00 96.81 185 SER A CA 1
ATOM 1516 C C . SER A 1 185 ? -3.410 -2.459 19.907 1.00 96.81 185 SER A C 1
ATOM 1518 O O . SER A 1 185 ? -2.275 -2.578 19.443 1.00 96.81 185 SER A O 1
ATOM 1520 N N . LYS A 1 186 ? -3.782 -3.018 21.063 1.00 95.88 186 LYS A N 1
ATOM 1521 C CA . LYS A 1 186 ? -2.930 -3.841 21.929 1.00 95.88 186 LYS A CA 1
ATOM 1522 C C . LYS A 1 186 ? -3.046 -5.343 21.665 1.00 95.88 186 LYS A C 1
ATOM 1524 O O . LYS A 1 186 ? -2.261 -6.098 22.223 1.00 95.88 186 LYS A O 1
ATOM 1529 N N . LYS A 1 187 ? -3.964 -5.768 20.787 1.00 96.06 187 LYS A N 1
ATOM 1530 C CA . LYS A 1 187 ? -4.244 -7.183 20.479 1.00 96.06 187 LYS A CA 1
ATOM 1531 C C . LYS A 1 187 ? -4.681 -7.974 21.714 1.00 96.06 187 LYS A C 1
ATOM 1533 O O . LYS A 1 187 ? -4.302 -9.124 21.891 1.00 96.06 187 LYS A O 1
ATOM 1538 N N . GLU A 1 188 ? -5.477 -7.356 22.575 1.00 95.25 188 GLU A N 1
ATOM 1539 C CA . GLU A 1 188 ? -5.996 -8.016 23.771 1.00 95.25 188 GLU A CA 1
ATOM 1540 C C . GLU A 1 188 ? -7.184 -8.925 23.435 1.00 95.25 188 GLU A C 1
ATOM 1542 O O . GLU A 1 188 ? -7.897 -8.739 22.435 1.00 95.25 188 GLU A O 1
ATOM 1547 N N . LYS A 1 189 ? -7.453 -9.875 24.337 1.00 92.31 189 LYS A N 1
ATOM 1548 C CA . LYS A 1 189 ? -8.578 -10.817 24.234 1.00 92.31 189 LYS A CA 1
ATOM 1549 C C . LYS A 1 189 ? -8.543 -11.574 22.891 1.00 92.31 189 LYS A C 1
ATOM 1551 O O . LYS A 1 189 ? -7.487 -12.059 22.493 1.00 92.31 189 LYS A O 1
ATOM 1556 N N . LEU A 1 190 ? -9.665 -11.663 22.165 1.00 92.88 190 LEU A N 1
ATOM 1557 C CA . LEU A 1 190 ? -9.753 -12.420 20.907 1.00 92.88 190 LEU A CA 1
ATOM 1558 C C . LEU A 1 190 ? -8.805 -11.911 19.812 1.00 92.88 190 LEU A C 1
ATOM 1560 O O . LEU A 1 190 ? -8.372 -12.704 18.980 1.00 92.88 190 LEU A O 1
ATOM 1564 N N . PHE A 1 191 ? -8.418 -10.631 19.822 1.00 95.62 191 PHE A N 1
ATOM 1565 C CA . PHE A 1 191 ? -7.459 -10.102 18.846 1.00 95.62 191 PHE A CA 1
ATOM 1566 C C . PHE A 1 191 ? -6.034 -10.638 19.057 1.00 95.62 191 PHE A C 1
ATOM 1568 O O . PHE A 1 191 ? -5.220 -10.568 18.138 1.00 95.62 191 PHE A O 1
ATOM 1575 N N . GLY A 1 192 ? -5.719 -11.188 20.230 1.00 94.88 192 GLY A N 1
ATOM 1576 C CA . GLY A 1 192 ? -4.434 -11.834 20.511 1.00 94.88 192 GLY A CA 1
ATOM 1577 C C . GLY A 1 192 ? -4.375 -13.304 20.094 1.00 94.88 192 GLY A C 1
ATOM 1578 O O . GLY A 1 192 ? -3.301 -13.900 20.129 1.00 94.88 192 GLY A O 1
ATOM 1579 N N . SER A 1 193 ? -5.513 -13.887 19.702 1.00 95.75 193 SER A N 1
ATOM 1580 C CA . SER A 1 193 ? -5.617 -15.305 19.351 1.00 95.75 193 SER A CA 1
ATOM 1581 C C . SER A 1 193 ? -4.855 -15.658 18.068 1.00 95.75 193 SER A C 1
ATOM 1583 O O . SER A 1 193 ? -4.661 -14.825 17.170 1.00 95.75 193 SER A O 1
ATOM 1585 N N . LEU A 1 194 ? -4.427 -16.920 17.970 1.00 95.62 194 LEU A N 1
ATOM 1586 C CA . LEU A 1 194 ? -3.729 -17.430 16.791 1.00 95.62 194 LEU A CA 1
ATOM 1587 C C . LEU A 1 194 ? -4.654 -17.453 15.568 1.00 95.62 194 LEU A C 1
ATOM 1589 O O . LEU A 1 194 ? -4.208 -17.202 14.448 1.00 95.62 194 LEU A O 1
ATOM 1593 N N . GLU A 1 195 ? -5.939 -17.708 15.786 1.00 95.06 195 GLU A N 1
ATOM 1594 C CA . GLU A 1 195 ? -6.994 -17.767 14.781 1.00 95.06 195 GLU A CA 1
ATOM 1595 C C . GLU A 1 195 ? -7.232 -16.384 14.168 1.00 95.06 195 GLU A C 1
ATOM 1597 O O . GLU A 1 195 ? -7.212 -16.238 12.943 1.00 95.06 195 GLU A O 1
ATOM 1602 N N . ALA A 1 196 ? -7.369 -15.346 15.006 1.00 95.69 196 ALA A N 1
ATOM 1603 C CA . ALA A 1 196 ? -7.540 -13.970 14.541 1.00 95.69 196 ALA A CA 1
ATOM 1604 C C . ALA A 1 196 ? -6.331 -13.503 13.718 1.00 95.69 196 ALA A C 1
ATOM 1606 O O . ALA A 1 196 ? -6.500 -12.931 12.635 1.00 95.69 196 ALA A O 1
ATOM 1607 N N . ARG A 1 197 ? -5.113 -13.818 14.184 1.00 96.94 197 ARG A N 1
ATOM 1608 C CA . ARG A 1 197 ? -3.871 -13.521 13.461 1.00 96.94 197 ARG A CA 1
ATOM 1609 C C . ARG A 1 197 ? -3.790 -14.262 12.131 1.00 96.94 197 ARG A C 1
ATOM 1611 O O . ARG A 1 197 ? -3.503 -13.642 11.111 1.00 96.94 197 ARG A O 1
ATOM 1618 N N . SER A 1 198 ? -4.024 -15.571 12.130 1.00 96.31 198 SER A N 1
ATOM 1619 C CA . SER A 1 198 ? -3.936 -16.397 10.921 1.00 96.31 198 SER A CA 1
ATOM 1620 C C . SER A 1 198 ? -4.942 -15.941 9.867 1.00 96.31 198 SER A C 1
ATOM 1622 O O . SER A 1 198 ? -4.578 -15.785 8.705 1.00 96.31 198 SER A O 1
ATOM 1624 N N . SER A 1 199 ? -6.174 -15.630 10.282 1.00 95.19 199 SER A N 1
ATOM 1625 C CA . SER A 1 199 ? -7.214 -15.099 9.397 1.00 95.19 199 SER A CA 1
ATOM 1626 C C . SER A 1 199 ? -6.825 -13.745 8.787 1.00 95.19 199 SER A C 1
ATOM 1628 O O . SER A 1 199 ? -6.938 -13.562 7.577 1.00 95.19 199 SER A O 1
ATOM 1630 N N . ALA A 1 200 ? -6.274 -12.821 9.585 1.00 94.56 200 ALA A N 1
ATOM 1631 C CA . ALA A 1 200 ? -5.855 -11.497 9.111 1.00 94.56 200 ALA A CA 1
ATOM 1632 C C . ALA A 1 200 ? -4.680 -11.526 8.120 1.00 94.56 200 ALA A C 1
ATOM 1634 O O . ALA A 1 200 ? -4.525 -10.612 7.311 1.00 94.56 200 ALA A O 1
ATOM 1635 N N . LEU A 1 201 ? -3.810 -12.535 8.216 1.00 94.31 201 LEU A N 1
ATOM 1636 C CA . LEU A 1 201 ? -2.590 -12.630 7.412 1.00 94.31 201 LEU A CA 1
ATOM 1637 C C . LEU A 1 201 ? -2.766 -13.419 6.108 1.00 94.31 201 LEU A C 1
ATOM 1639 O O . LEU A 1 201 ? -1.818 -13.481 5.320 1.00 94.31 201 LEU A O 1
ATOM 1643 N N . ARG A 1 202 ? -3.953 -13.985 5.853 1.00 91.75 202 ARG A N 1
ATOM 1644 C CA . ARG A 1 202 ? -4.258 -14.641 4.577 1.00 91.75 202 ARG A CA 1
ATOM 1645 C C . ARG A 1 202 ? -4.056 -13.688 3.397 1.00 91.75 202 ARG A C 1
ATOM 1647 O O . ARG A 1 202 ? -4.284 -12.483 3.495 1.00 91.75 202 ARG A O 1
ATOM 1654 N N . ALA A 1 203 ? -3.639 -14.241 2.259 1.00 83.50 203 ALA A N 1
ATOM 1655 C CA . ALA A 1 203 ? -3.406 -13.465 1.041 1.00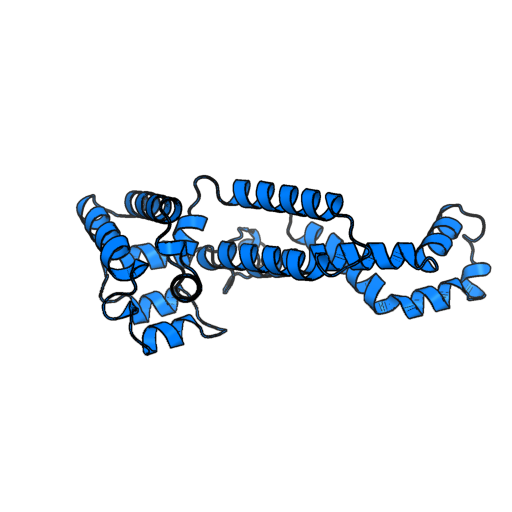 83.50 203 ALA A CA 1
ATOM 1656 C C . ALA A 1 203 ? -4.688 -12.798 0.509 1.00 83.50 203 ALA A C 1
ATOM 1658 O O . ALA A 1 203 ? -4.620 -11.701 -0.039 1.00 83.50 203 ALA A O 1
ATOM 1659 N N . ASP A 1 204 ? -5.832 -13.446 0.718 1.00 82.81 204 ASP A N 1
ATOM 1660 C CA . ASP A 1 204 ? -7.166 -13.028 0.289 1.00 82.81 204 ASP A CA 1
ATOM 1661 C C . ASP A 1 204 ? -8.020 -12.457 1.437 1.00 82.81 204 ASP A C 1
ATOM 1663 O O . ASP A 1 204 ? -9.235 -12.338 1.303 1.00 82.81 204 ASP A O 1
ATOM 1667 N N . ALA A 1 205 ? -7.405 -12.114 2.577 1.00 86.62 205 ALA A N 1
ATOM 1668 C CA . ALA A 1 205 ? -8.124 -11.558 3.718 1.00 86.62 205 ALA A CA 1
ATOM 1669 C C . ALA A 1 205 ? -8.811 -10.236 3.343 1.00 86.62 205 ALA A C 1
ATOM 1671 O O . ALA A 1 205 ? -8.147 -9.250 3.011 1.00 86.62 205 ALA A O 1
ATOM 1672 N N . ASN A 1 206 ? -10.138 -10.197 3.463 1.00 88.75 206 ASN A N 1
ATOM 1673 C CA . ASN A 1 206 ? -10.905 -8.966 3.358 1.00 88.75 206 ASN A CA 1
ATOM 1674 C C . ASN A 1 206 ? -11.044 -8.315 4.753 1.00 88.75 206 ASN A C 1
ATOM 1676 O O . ASN A 1 206 ? -11.526 -8.967 5.686 1.00 88.75 206 ASN A O 1
ATOM 1680 N N . PRO A 1 207 ? -10.659 -7.035 4.926 1.00 91.88 207 PRO A N 1
ATOM 1681 C CA . PRO A 1 207 ? -10.767 -6.349 6.211 1.00 91.88 207 PRO A CA 1
ATOM 1682 C C . PRO A 1 207 ? -12.185 -6.337 6.795 1.00 91.88 207 PRO A C 1
ATOM 1684 O O . PRO A 1 207 ? -12.349 -6.502 8.002 1.00 91.88 207 PRO A O 1
ATOM 1687 N N . THR A 1 208 ? -13.211 -6.164 5.961 1.00 92.88 208 THR A N 1
ATOM 1688 C CA . THR A 1 208 ? -14.614 -6.145 6.391 1.00 92.88 208 THR A CA 1
ATOM 1689 C C . THR A 1 208 ? -15.053 -7.506 6.923 1.00 92.88 208 THR A C 1
ATOM 1691 O O . THR A 1 208 ? -15.604 -7.575 8.022 1.00 92.88 208 THR A O 1
ATOM 1694 N N . ASP A 1 209 ? -14.749 -8.590 6.208 1.00 93.12 209 ASP A N 1
ATOM 1695 C CA . ASP A 1 209 ? -15.106 -9.953 6.631 1.00 93.12 209 ASP A CA 1
ATOM 1696 C C . ASP A 1 209 ? -14.376 -10.368 7.910 1.00 93.12 209 ASP A C 1
ATOM 1698 O O . ASP A 1 209 ? -14.953 -11.000 8.804 1.00 93.12 209 ASP A O 1
ATOM 1702 N N . TRP A 1 210 ? -13.115 -9.951 8.046 1.00 95.12 210 TRP A N 1
ATOM 1703 C CA . TRP A 1 210 ? -12.361 -10.168 9.273 1.00 95.12 210 TRP A CA 1
ATOM 1704 C C . TRP A 1 210 ? -12.984 -9.417 10.452 1.00 95.12 210 TRP A C 1
ATOM 1706 O O . TRP A 1 210 ? -13.162 -9.998 11.522 1.00 95.12 210 TRP A O 1
ATOM 1716 N N . TRP A 1 211 ? -13.385 -8.152 10.270 1.00 96.25 211 TRP A N 1
ATOM 1717 C CA . TRP A 1 211 ? -14.083 -7.398 11.315 1.00 96.25 211 TRP A CA 1
ATOM 1718 C C . TRP A 1 211 ? -15.427 -8.029 11.682 1.00 96.25 211 TRP A C 1
ATOM 1720 O O . TRP A 1 211 ? -15.761 -8.062 12.866 1.00 96.25 211 TRP A O 1
ATOM 1730 N N . ASN A 1 212 ? -16.175 -8.578 10.722 1.00 94.88 212 ASN A N 1
ATOM 1731 C CA . ASN A 1 212 ? -17.404 -9.332 10.995 1.00 94.88 212 ASN A CA 1
ATOM 1732 C C . ASN A 1 212 ? -17.141 -10.565 11.875 1.00 94.88 212 ASN A C 1
ATOM 1734 O O . ASN A 1 212 ? -17.885 -10.813 12.822 1.00 94.88 212 ASN A O 1
ATOM 1738 N N . SER A 1 213 ? -16.052 -11.287 11.607 1.00 93.50 213 SER A N 1
ATOM 1739 C CA . SER A 1 213 ? -15.734 -12.558 12.272 1.00 93.50 213 SER A CA 1
ATOM 1740 C C . SER A 1 213 ? -15.050 -12.383 13.633 1.00 93.50 213 SER A C 1
ATOM 1742 O O . SER A 1 213 ? -15.368 -13.081 14.592 1.00 93.50 213 SER A O 1
ATOM 1744 N N . CYS A 1 214 ? -14.108 -11.444 13.742 1.00 93.12 214 CYS A N 1
ATOM 1745 C CA . CYS A 1 214 ? -13.243 -11.276 14.916 1.00 93.12 214 CYS A CA 1
ATOM 1746 C C . CYS A 1 214 ? -13.605 -10.053 15.777 1.00 93.12 214 CYS A C 1
ATOM 1748 O O . CYS A 1 214 ? -13.150 -9.937 16.915 1.00 93.12 214 CYS A O 1
ATOM 1750 N N . GLY A 1 215 ? -14.431 -9.133 15.267 1.00 92.81 215 GLY A N 1
ATOM 1751 C CA . GLY A 1 215 ? -14.765 -7.870 15.934 1.00 92.81 215 GLY A CA 1
ATOM 1752 C C . GLY A 1 215 ? -15.838 -7.956 17.023 1.00 92.81 215 GLY A C 1
ATOM 1753 O O . GLY A 1 215 ? -16.048 -6.972 17.727 1.00 92.81 215 GLY A O 1
ATOM 1754 N N . GLY A 1 216 ? -16.500 -9.106 17.202 1.00 91.56 216 GLY A N 1
ATOM 1755 C CA . GLY A 1 216 ? -17.711 -9.230 18.030 1.00 91.56 216 GLY A CA 1
ATOM 1756 C C . GLY A 1 216 ? -17.563 -8.822 19.505 1.00 91.56 216 GLY A C 1
ATOM 1757 O O . GLY A 1 216 ? -18.538 -8.409 20.134 1.00 91.56 216 GLY A O 1
ATOM 1758 N N . GLN A 1 217 ? -16.346 -8.868 20.060 1.00 92.00 217 GLN A N 1
ATOM 1759 C CA . GLN A 1 217 ? -16.053 -8.409 21.427 1.00 92.00 217 GLN A CA 1
ATOM 1760 C C . GLN A 1 217 ? -15.988 -6.877 21.577 1.00 92.00 217 GLN A C 1
ATOM 1762 O O . GLN A 1 217 ? -15.993 -6.358 22.694 1.00 92.00 217 GLN A O 1
ATOM 1767 N N . CYS A 1 218 ? -15.913 -6.147 20.465 1.00 96.62 218 CYS A N 1
ATOM 1768 C CA . CYS A 1 218 ? -15.811 -4.694 20.407 1.00 96.62 218 CYS A CA 1
ATOM 1769 C C . CYS A 1 218 ? -16.905 -4.138 19.488 1.00 96.62 218 CYS A C 1
ATOM 1771 O O . CYS A 1 218 ? -16.607 -3.572 18.444 1.00 96.62 218 CYS A O 1
ATOM 1773 N N . LYS A 1 219 ? -18.177 -4.331 19.862 1.00 96.56 219 LYS A N 1
ATOM 1774 C CA . LYS A 1 219 ? -19.338 -4.079 18.987 1.00 96.56 219 LYS A CA 1
ATOM 1775 C C . LYS A 1 219 ? -19.417 -2.656 18.423 1.00 96.56 219 LYS A C 1
ATOM 1777 O O . LYS A 1 219 ? -19.710 -2.498 17.243 1.00 96.56 219 LYS A O 1
ATOM 1782 N N . GLU A 1 220 ? -19.155 -1.629 19.230 1.00 97.94 220 GLU A N 1
ATOM 1783 C CA . GLU A 1 220 ? -19.243 -0.236 18.761 1.00 97.94 220 GLU A CA 1
ATOM 1784 C C . GLU A 1 220 ? -18.083 0.111 17.825 1.00 97.94 220 GLU A C 1
ATOM 1786 O O . GLU A 1 220 ? -18.288 0.682 16.753 1.00 97.94 220 GLU A O 1
ATOM 1791 N N . LEU A 1 221 ? -16.870 -0.336 18.159 1.00 98.06 221 LEU A N 1
ATOM 1792 C CA . LEU A 1 221 ? -15.731 -0.220 17.257 1.00 98.06 221 LEU A CA 1
ATOM 1793 C C . LEU A 1 221 ? -15.951 -1.007 15.963 1.00 98.06 221 LEU A C 1
ATOM 1795 O O . LEU A 1 221 ? -15.649 -0.487 14.900 1.00 98.06 221 LEU A O 1
ATOM 1799 N N . GLN A 1 222 ? -16.485 -2.228 16.033 1.00 97.56 222 GLN A N 1
ATOM 1800 C CA . GLN A 1 222 ? -16.725 -3.104 14.885 1.00 97.56 222 GLN A CA 1
ATOM 1801 C C . GLN A 1 222 ? -17.632 -2.426 13.854 1.00 97.56 222 GLN A C 1
ATOM 1803 O O . GLN A 1 222 ? -17.273 -2.359 12.679 1.00 97.56 222 GLN A O 1
ATOM 1808 N N . LYS A 1 223 ? -18.770 -1.864 14.289 1.00 96.44 223 LYS A N 1
ATOM 1809 C CA . LYS A 1 223 ? -19.705 -1.139 13.409 1.00 96.44 223 LYS A CA 1
ATOM 1810 C C . LYS A 1 223 ? -19.008 0.002 12.666 1.00 96.44 223 LYS A C 1
ATOM 1812 O O . LYS A 1 223 ? -19.153 0.144 11.452 1.00 96.44 223 LYS A O 1
ATOM 1817 N N . ILE A 1 224 ? -18.238 0.816 13.390 1.00 96.44 224 ILE A N 1
ATOM 1818 C CA . ILE A 1 224 ? -17.528 1.960 12.810 1.00 96.44 224 ILE A CA 1
ATOM 1819 C C . ILE A 1 224 ? -16.387 1.484 11.906 1.00 96.44 224 ILE A C 1
ATOM 1821 O O . ILE A 1 224 ? -16.237 1.990 10.797 1.00 96.44 224 ILE A O 1
ATOM 1825 N N . ALA A 1 225 ? -15.618 0.486 12.336 1.00 96.25 225 ALA A N 1
ATOM 1826 C CA . ALA A 1 225 ? -14.498 -0.057 11.585 1.00 96.25 225 ALA A CA 1
ATOM 1827 C C . ALA A 1 225 ? -14.957 -0.612 10.238 1.00 96.25 225 ALA A C 1
ATOM 1829 O O . ALA A 1 225 ? -14.395 -0.223 9.219 1.00 96.25 225 ALA A O 1
ATOM 1830 N N . ILE A 1 226 ? -16.038 -1.398 10.206 1.00 94.69 226 ILE A N 1
ATOM 1831 C CA . ILE A 1 226 ? -16.645 -1.898 8.965 1.00 94.69 226 ILE A CA 1
ATOM 1832 C C . ILE A 1 226 ? -16.975 -0.744 8.009 1.00 94.69 226 ILE A C 1
ATOM 1834 O O . ILE A 1 226 ? -16.626 -0.814 6.832 1.00 94.69 226 ILE A O 1
ATOM 1838 N N . ARG A 1 227 ? -17.568 0.356 8.499 1.00 92.62 227 ARG A N 1
ATOM 1839 C CA . ARG A 1 227 ? -17.897 1.545 7.681 1.00 92.62 227 ARG A CA 1
ATOM 1840 C C . ARG A 1 227 ? -16.672 2.288 7.141 1.00 92.62 227 ARG A C 1
ATOM 1842 O O . ARG A 1 227 ? -16.792 2.998 6.142 1.00 92.62 227 ARG A O 1
ATOM 1849 N N . ILE A 1 228 ? -15.526 2.189 7.812 1.00 92.06 228 ILE A N 1
ATOM 1850 C CA . ILE A 1 228 ? -14.272 2.813 7.374 1.00 92.06 228 ILE A CA 1
ATOM 1851 C C . ILE A 1 228 ? -13.555 1.905 6.372 1.00 92.06 228 ILE A C 1
ATOM 1853 O O . ILE A 1 228 ? -13.207 2.357 5.284 1.00 92.06 228 ILE A O 1
ATOM 1857 N N . VAL A 1 229 ? -13.345 0.635 6.726 1.00 90.69 229 VAL A N 1
ATOM 1858 C CA . VAL A 1 229 ? -12.515 -0.303 5.953 1.00 90.69 229 VAL A CA 1
ATOM 1859 C C . VAL A 1 229 ? -13.201 -0.819 4.686 1.00 90.69 229 VAL A C 1
ATOM 1861 O O . VAL A 1 229 ? -12.506 -1.206 3.756 1.00 90.69 229 VAL A O 1
ATOM 1864 N N . SER A 1 230 ? -14.536 -0.770 4.606 1.00 86.94 230 SER A N 1
ATOM 1865 C CA . SER A 1 230 ? -15.292 -1.122 3.388 1.00 86.94 230 SER A CA 1
ATOM 1866 C C . SER A 1 230 ? -15.251 -0.050 2.294 1.00 86.94 230 SER A C 1
ATOM 1868 O O . SER A 1 230 ? -15.740 -0.274 1.188 1.00 86.94 230 SER A O 1
ATOM 1870 N N . ARG A 1 231 ? -14.695 1.135 2.572 1.00 83.44 231 ARG A N 1
ATOM 1871 C CA . ARG A 1 231 ? -14.621 2.208 1.576 1.00 83.44 231 ARG A CA 1
ATOM 1872 C C . ARG A 1 231 ? -13.544 1.917 0.534 1.00 83.44 231 ARG A C 1
ATOM 1874 O O . ARG A 1 231 ? -12.414 1.568 0.877 1.00 83.44 231 ARG A O 1
ATOM 1881 N N . CYS A 1 232 ? -13.898 2.138 -0.729 1.00 73.25 232 CYS A N 1
ATOM 1882 C CA . CYS A 1 232 ? -12.986 2.065 -1.867 1.00 73.25 232 CYS A CA 1
ATOM 1883 C C . CYS A 1 232 ? -12.012 3.254 -1.879 1.00 73.25 232 CYS A C 1
ATOM 1885 O O . CYS A 1 232 ? -12.369 4.363 -1.474 1.00 73.25 232 CYS A O 1
ATOM 1887 N N . CYS A 1 233 ? -10.791 3.023 -2.363 1.00 71.62 233 CYS A N 1
ATOM 1888 C CA . CYS A 1 233 ? -9.766 4.060 -2.522 1.00 71.62 233 CYS A CA 1
ATOM 1889 C C . CYS A 1 233 ? -10.032 5.043 -3.665 1.00 71.62 233 CYS A C 1
ATOM 1891 O O . CYS A 1 233 ? -9.555 6.175 -3.606 1.00 71.62 233 CYS A O 1
ATOM 1893 N N . SER A 1 234 ? -10.735 4.610 -4.711 1.00 65.38 234 SER A N 1
ATOM 1894 C CA . SER A 1 234 ? -10.913 5.364 -5.952 1.00 65.38 234 SER A CA 1
ATOM 1895 C C . SER A 1 234 ? -12.388 5.621 -6.258 1.00 65.38 234 SER A C 1
ATOM 1897 O O . SER A 1 234 ? -13.259 4.802 -5.963 1.00 65.38 234 SER A O 1
ATOM 1899 N N . SER A 1 235 ? -12.660 6.779 -6.862 1.00 62.62 235 SER A N 1
ATOM 1900 C CA . SER A 1 235 ? -13.971 7.138 -7.418 1.00 62.62 235 SER A CA 1
ATOM 1901 C C . SER A 1 235 ? -14.182 6.605 -8.842 1.00 62.62 235 SER A C 1
ATOM 1903 O O . SER A 1 235 ? -15.324 6.508 -9.278 1.00 62.62 235 SER A O 1
ATOM 1905 N N . SER A 1 236 ? -13.107 6.212 -9.540 1.00 60.25 236 SER A N 1
ATOM 1906 C CA . SER A 1 236 ? -13.117 5.695 -10.922 1.00 60.25 236 SER A CA 1
ATOM 1907 C C . SER A 1 236 ? -13.799 4.334 -11.071 1.00 60.25 236 SER A C 1
ATOM 1909 O O . SER A 1 236 ? -14.114 3.910 -12.178 1.00 60.25 236 SER A O 1
ATOM 1911 N N . GLY A 1 237 ? -14.077 3.633 -9.966 1.00 52.84 237 GLY A N 1
ATOM 1912 C CA . GLY A 1 237 ? -14.854 2.397 -10.001 1.00 52.84 237 GLY A CA 1
ATOM 1913 C C . GLY A 1 237 ? -16.223 2.577 -10.671 1.00 52.84 237 GLY A C 1
ATOM 1914 O O . GLY A 1 237 ? -16.684 1.659 -11.337 1.00 52.84 237 GLY A O 1
ATOM 1915 N N . CYS A 1 238 ? -16.839 3.756 -10.562 1.00 51.66 238 CYS A N 1
ATOM 1916 C CA . CYS A 1 238 ? -18.142 4.031 -11.168 1.00 51.66 238 CYS A CA 1
ATOM 1917 C C . CYS A 1 238 ? -18.105 4.202 -12.698 1.00 51.66 238 CYS A C 1
ATOM 1919 O O . CYS A 1 238 ? -19.163 4.186 -13.314 1.00 51.66 238 CYS A O 1
ATOM 1921 N N . GLU A 1 239 ? -16.928 4.358 -13.310 1.00 53.12 239 GLU A N 1
ATOM 1922 C CA . GLU A 1 239 ? -16.771 4.605 -14.755 1.00 53.12 239 GLU A CA 1
ATOM 1923 C C . GLU A 1 239 ? -16.699 3.307 -15.579 1.00 53.12 239 GLU A C 1
ATOM 1925 O O . GLU A 1 239 ? -16.625 3.350 -16.802 1.00 53.12 239 GLU A O 1
ATOM 1930 N N . ARG A 1 240 ? -16.699 2.139 -14.918 1.00 53.75 240 ARG A N 1
ATOM 1931 C CA . ARG A 1 240 ? -16.575 0.813 -15.553 1.00 53.75 240 ARG A CA 1
ATOM 1932 C C . ARG A 1 240 ? -17.881 0.004 -15.576 1.00 53.75 240 ARG A C 1
ATOM 1934 O O . ARG A 1 240 ? -17.812 -1.216 -15.724 1.00 53.75 240 ARG A O 1
ATOM 1941 N N . ASN A 1 241 ? -19.028 0.661 -15.391 1.00 38.88 241 ASN A N 1
ATOM 1942 C CA . ASN A 1 241 ? -20.359 0.048 -15.473 1.00 38.88 241 ASN A CA 1
ATOM 1943 C C . ASN A 1 241 ? -21.049 0.381 -16.793 1.00 38.88 241 ASN A C 1
ATOM 1945 O O . ASN A 1 241 ? -21.021 1.572 -17.170 1.00 38.88 241 ASN A O 1
#

InterPro domains:
  IPR012337 Ribonuclease H-like superfamily [SSF53098] (32-241)

Foldseek 3Di:
DDVVVLCVVQVVLVVCLVCLVVLLVVLPDPPLCPDPCNVPPVSVVSSCQSNDPVNSVVSVLVNLLCVLVNVLVVLLLDLQRQWLQVNVVSLVVSLVSSCVSQVPDPSHDPVNNVVSCVVSVVVSCVVPPLDLSLQSNLLQLLCLQPHLSLVDPVSLVSVLVLLVVPDPDPVLSVLLSCCSNPDRSVCPDLNVDPVLNVLSNDPPRQSLVSLVVRVVVSVSNSVSNNVSGSDRSDPCNVVPD

Sequence (241 aa):
MEFHEVLDTFLVPTEFWDTQDKFQAWMMSSDWKNNDWRDEEDHKFTYDCLIDRIWWEKVEMVLKTVTPLYSMLRFADQQKNGTISGFLPKMLSAQAEIFAKLKHDKNVKRDFMKKVNEIIKKRTQYLLSDTLMVAGAALDPKALYTSKLATHHSAILAVTLAIKKLAHSPIEASIAIDQFTRTFSKKEKLFGSLEARSSALRADANPTDWWNSCGGQCKELQKIAIRIVSRCCSSSGCERN

Organism: Zea mays (NCBI:txid4577)

Radius of gyration: 23.56 Å; chains: 1; bounding box: 50×33×71 Å

pLDDT: mean 87.53, std 11.36, range [38.88, 98.5]

Secondary structure (DSSP, 8-state):
--HHHHHHHHHHHHHHHHTHHHHHHHHTSHHHHTSTTTTSHHHHHHHHHHH-HHHHHHHHHHHHHHHHHHHHHHHHT-TTT-BHHHHHHHHHHHHHHHHHHHHT-TT--HHHHHHHHHHHHHHHHHHHTT-HHHHHHHT-HHHHHH-SGGGSHHHHHHHHHHHHHH-SSHHHHHHHHHIIIIIITTT-GGGGSHHHHHHHHSTT--HHHHHHHHGGGSHHHHHHHHHHHTSBS-SGGGGG-